Protein AF-A0A453LPE2-F1 (afdb_monomer_lite)

Radius of gyration: 72.24 Å; chains: 1; bounding box: 164×39×196 Å

pLDDT: mean 83.19, std 16.49, range [34.28, 98.38]

Structure (mmCIF, N/CA/C/O backbone):
data_AF-A0A453LPE2-F1
#
_entry.id   AF-A0A453LPE2-F1
#
loop_
_atom_site.group_PDB
_atom_site.id
_atom_site.type_symbol
_atom_site.label_atom_id
_atom_site.label_alt_id
_atom_site.label_comp_id
_atom_site.label_asym_id
_atom_site.label_entity_id
_atom_site.label_seq_id
_atom_site.pdbx_PDB_ins_code
_atom_site.Cartn_x
_atom_site.Cartn_y
_atom_site.Cartn_z
_atom_site.occupancy
_atom_site.B_iso_or_equiv
_atom_site.auth_seq_id
_atom_site.auth_comp_id
_atom_site.auth_asym_id
_atom_site.auth_atom_id
_atom_site.pdbx_PDB_model_num
ATOM 1 N N . ALA A 1 1 ? -5.039 11.164 23.775 1.00 66.31 1 ALA A N 1
ATOM 2 C CA . ALA A 1 1 ? -5.563 10.034 22.974 1.00 66.31 1 ALA A CA 1
ATOM 3 C C . ALA A 1 1 ? -6.151 10.499 21.640 1.00 66.31 1 ALA A C 1
ATOM 5 O O . ALA A 1 1 ? -5.537 10.221 20.626 1.00 66.31 1 ALA A O 1
ATOM 6 N N . GLN A 1 2 ? -7.260 11.255 21.602 1.00 72.19 2 GLN A N 1
ATOM 7 C CA . GLN A 1 2 ? -7.805 11.781 20.331 1.00 72.19 2 GLN A CA 1
ATOM 8 C C . GLN A 1 2 ? -6.853 12.754 19.620 1.00 72.19 2 GLN A C 1
ATOM 10 O O . GLN A 1 2 ? -6.676 12.660 18.415 1.00 72.19 2 GLN A O 1
ATOM 15 N N . GLN A 1 3 ? -6.175 13.631 20.367 1.00 81.25 3 GLN A N 1
ATOM 16 C CA . GLN A 1 3 ? -5.134 14.498 19.800 1.00 81.25 3 GLN A CA 1
ATOM 17 C C . GLN A 1 3 ? -3.944 13.724 19.225 1.00 81.25 3 GLN A C 1
ATOM 19 O O . GLN A 1 3 ? -3.389 14.164 18.234 1.00 81.25 3 GLN A O 1
ATOM 24 N N . GLN A 1 4 ? -3.578 12.578 19.806 1.00 84.12 4 GLN A N 1
ATOM 25 C CA . GLN A 1 4 ? -2.490 11.746 19.281 1.00 84.12 4 GLN A CA 1
ATOM 26 C C . GLN A 1 4 ? -2.891 11.139 17.934 1.00 84.12 4 GLN A C 1
ATOM 28 O O . GLN A 1 4 ? -2.202 11.343 16.952 1.00 84.12 4 GLN A O 1
ATOM 33 N N . ARG A 1 5 ? -4.084 10.537 17.855 1.00 84.06 5 ARG A N 1
ATOM 34 C CA . ARG A 1 5 ? -4.605 9.962 16.607 1.00 84.06 5 ARG A CA 1
ATOM 35 C C . ARG A 1 5 ? -4.795 10.985 15.503 1.00 84.06 5 ARG A C 1
ATOM 37 O O . ARG A 1 5 ? -4.530 10.688 14.352 1.00 84.06 5 ARG A O 1
ATOM 44 N N . LEU A 1 6 ? -5.234 12.197 15.841 1.00 88.31 6 LEU A N 1
ATOM 45 C CA . LEU A 1 6 ? -5.318 13.281 14.862 1.00 88.31 6 LEU A CA 1
ATOM 46 C C . LEU A 1 6 ? -3.938 13.695 14.340 1.00 88.31 6 LEU A C 1
ATOM 48 O O . LEU A 1 6 ? -3.839 14.085 13.182 1.00 88.31 6 LEU A O 1
ATOM 52 N N . LEU A 1 7 ? -2.894 13.610 15.168 1.00 92.31 7 LEU A N 1
ATOM 53 C CA . LEU A 1 7 ? -1.517 13.851 14.735 1.00 92.31 7 LEU A CA 1
ATOM 54 C C . LEU A 1 7 ? -0.990 12.693 13.878 1.00 92.31 7 LEU A C 1
ATOM 56 O O . LEU A 1 7 ? -0.350 12.954 12.866 1.00 92.31 7 LEU A O 1
ATOM 60 N N . ASP A 1 8 ? -1.314 11.450 14.227 1.00 89.38 8 ASP A N 1
ATOM 61 C CA . ASP A 1 8 ? -0.886 10.260 13.484 1.00 89.38 8 ASP A CA 1
ATOM 62 C C . ASP A 1 8 ? -1.579 10.177 12.109 1.00 89.38 8 ASP A C 1
ATOM 64 O O . ASP A 1 8 ? -0.910 10.050 11.088 1.00 89.38 8 ASP A O 1
ATOM 68 N N . LEU A 1 9 ? -2.898 10.404 12.040 1.00 90.88 9 LEU A N 1
ATOM 69 C CA . LEU A 1 9 ? -3.644 10.533 10.778 1.00 90.88 9 LEU A CA 1
ATOM 70 C C . LEU A 1 9 ? -3.173 11.726 9.937 1.00 90.88 9 LEU A C 1
ATOM 72 O O . LEU A 1 9 ? -3.163 11.652 8.708 1.00 90.88 9 LEU A O 1
ATOM 76 N N . ALA A 1 10 ? -2.792 12.838 10.574 1.00 91.06 10 ALA A N 1
ATOM 77 C CA . ALA A 1 10 ? -2.199 13.961 9.855 1.00 91.06 10 ALA A CA 1
ATOM 78 C C . ALA A 1 10 ? -0.836 13.578 9.260 1.00 91.06 10 ALA A C 1
ATOM 80 O O . ALA A 1 10 ? -0.570 13.933 8.113 1.00 91.06 10 ALA A O 1
ATOM 81 N N . ALA A 1 11 ? -0.018 12.811 9.986 1.00 93.31 11 ALA A N 1
ATOM 82 C CA . ALA A 1 11 ? 1.265 12.314 9.501 1.00 93.31 11 ALA A CA 1
ATOM 83 C C . ALA A 1 11 ? 1.100 11.302 8.352 1.00 93.31 11 ALA A C 1
ATOM 85 O O . ALA A 1 11 ? 1.802 11.403 7.348 1.00 93.31 11 ALA A O 1
ATOM 86 N N . GLU A 1 12 ? 0.139 10.380 8.439 1.00 92.94 12 GLU A N 1
ATOM 87 C CA . GLU A 1 12 ? -0.175 9.434 7.357 1.00 92.94 12 GLU A CA 1
ATOM 88 C C . GLU A 1 12 ? -0.700 10.141 6.105 1.00 92.94 12 GLU A C 1
ATOM 90 O O . GLU A 1 12 ? -0.283 9.829 4.991 1.00 92.94 12 GLU A O 1
ATOM 95 N N . LEU A 1 13 ? -1.573 11.139 6.270 1.00 92.06 13 LEU A N 1
ATOM 96 C CA . LEU A 1 13 ? -2.069 11.956 5.164 1.00 92.06 13 LEU A CA 1
ATOM 97 C C . LEU A 1 13 ? -0.945 12.784 4.527 1.00 92.06 13 LEU A C 1
ATOM 99 O O . LEU A 1 13 ? -0.920 12.976 3.311 1.00 92.06 13 LEU A O 1
ATOM 103 N N . GLU A 1 14 ? -0.021 13.309 5.330 1.00 94.31 14 GLU A N 1
ATOM 104 C CA . GLU A 1 14 ? 1.159 14.008 4.824 1.00 94.31 14 GLU A CA 1
ATOM 105 C C . GLU A 1 14 ? 2.085 13.068 4.049 1.00 94.31 14 GLU A C 1
ATOM 107 O O . GLU A 1 14 ? 2.572 13.457 2.982 1.00 94.31 14 GLU A O 1
ATOM 112 N N . GLU A 1 15 ? 2.265 11.834 4.522 1.00 93.25 15 GLU A N 1
ATOM 113 C CA . GLU A 1 15 ? 3.077 10.821 3.852 1.00 93.25 15 GLU A CA 1
ATOM 114 C C . GLU A 1 15 ? 2.413 10.315 2.563 1.00 93.25 15 GLU A C 1
ATOM 116 O O . GLU A 1 15 ? 3.076 10.253 1.528 1.00 93.25 15 GLU A O 1
ATOM 121 N N . GLU A 1 16 ? 1.097 10.077 2.548 1.00 92.81 16 GLU A N 1
ATOM 122 C CA . GLU A 1 16 ? 0.342 9.763 1.324 1.00 92.81 16 GLU A CA 1
ATOM 123 C C . GLU A 1 16 ? 0.464 10.898 0.305 1.00 92.81 16 GLU A C 1
ATOM 125 O O . GLU A 1 16 ? 0.833 10.665 -0.847 1.00 92.81 16 GLU A O 1
ATOM 130 N N . ARG A 1 17 ? 0.287 12.154 0.736 1.00 94.31 17 ARG A N 1
ATOM 131 C CA . ARG A 1 17 ? 0.474 13.326 -0.132 1.00 94.31 17 ARG A CA 1
ATOM 132 C C . ARG A 1 17 ? 1.910 13.462 -0.621 1.00 94.31 17 ARG A C 1
ATOM 134 O O . ARG A 1 17 ? 2.139 14.032 -1.690 1.00 94.31 17 ARG A O 1
ATOM 141 N N . ARG A 1 18 ? 2.899 13.022 0.158 1.00 95.25 18 ARG A N 1
ATOM 142 C CA . ARG A 1 18 ? 4.313 13.027 -0.239 1.00 95.25 18 ARG A CA 1
ATOM 143 C C . ARG A 1 18 ? 4.576 11.954 -1.294 1.00 95.25 18 ARG A C 1
ATOM 145 O O . ARG A 1 18 ? 5.194 12.255 -2.313 1.00 95.25 18 ARG A O 1
ATOM 152 N N . LEU A 1 19 ? 4.061 10.744 -1.090 1.00 93.50 19 LEU A N 1
ATOM 153 C CA . LEU A 1 19 ? 4.158 9.634 -2.038 1.00 93.50 19 LEU A CA 1
ATOM 154 C C . LEU A 1 19 ? 3.422 9.941 -3.343 1.00 93.50 19 LEU A C 1
ATOM 156 O O . LEU A 1 19 ? 3.963 9.705 -4.422 1.00 93.50 19 LEU A O 1
ATOM 160 N N . ARG A 1 20 ? 2.236 10.547 -3.261 1.00 93.44 20 ARG A N 1
ATOM 161 C CA . ARG A 1 20 ? 1.462 10.984 -4.423 1.00 93.44 20 ARG A CA 1
ATOM 162 C C . ARG A 1 20 ? 2.206 12.038 -5.237 1.00 93.44 20 ARG A C 1
ATOM 164 O O . ARG A 1 20 ? 2.325 11.883 -6.448 1.00 93.44 20 ARG A O 1
ATOM 171 N N . ARG A 1 21 ? 2.787 13.049 -4.580 1.00 95.12 21 ARG A N 1
ATOM 172 C CA . ARG A 1 21 ? 3.644 14.044 -5.249 1.00 95.12 21 ARG A CA 1
ATOM 173 C C . ARG A 1 21 ? 4.859 13.396 -5.913 1.00 95.12 21 ARG A C 1
ATOM 175 O O . ARG A 1 21 ? 5.138 13.692 -7.066 1.00 95.12 21 ARG A O 1
ATOM 182 N N . ALA A 1 22 ? 5.527 12.457 -5.241 1.00 94.12 22 ALA A N 1
ATOM 183 C CA . ALA A 1 22 ? 6.655 11.729 -5.825 1.00 94.12 22 ALA A CA 1
ATOM 184 C C . ALA A 1 22 ? 6.245 10.878 -7.048 1.00 94.12 22 ALA A C 1
ATOM 186 O O . ALA A 1 22 ? 6.988 10.795 -8.029 1.00 94.12 22 ALA A O 1
ATOM 187 N N . ALA A 1 23 ? 5.056 10.268 -7.023 1.00 92.19 23 ALA A N 1
ATOM 188 C CA . ALA A 1 23 ? 4.509 9.525 -8.155 1.00 92.19 23 ALA A CA 1
ATOM 189 C C . ALA A 1 23 ? 4.148 10.449 -9.332 1.00 92.19 23 ALA A C 1
ATOM 191 O O . ALA A 1 23 ? 4.480 10.136 -10.475 1.00 92.19 23 ALA A O 1
ATOM 192 N N . GLU A 1 24 ? 3.532 11.602 -9.060 1.00 95.00 24 GLU A N 1
ATOM 193 C CA . GLU A 1 24 ? 3.209 12.627 -10.063 1.00 95.00 24 GLU A CA 1
ATOM 194 C C . GLU A 1 24 ? 4.482 13.223 -10.692 1.00 95.00 24 GLU A C 1
ATOM 196 O O . GLU A 1 24 ? 4.564 13.363 -11.913 1.00 95.00 24 GLU A O 1
ATOM 201 N N . GLU A 1 25 ? 5.523 13.484 -9.897 1.00 95.50 25 GLU A N 1
ATOM 202 C CA . GLU A 1 25 ? 6.836 13.927 -10.384 1.00 95.50 25 GLU A CA 1
ATOM 203 C C . GLU A 1 25 ? 7.522 12.861 -11.255 1.00 95.50 25 GLU A C 1
ATOM 205 O O . GLU A 1 25 ? 8.092 13.174 -12.306 1.00 95.50 25 GLU A O 1
ATOM 210 N N . SER A 1 26 ? 7.441 11.586 -10.858 1.00 92.88 26 SER A N 1
ATOM 211 C CA . SER A 1 26 ? 7.960 10.463 -11.648 1.00 92.88 26 SER A CA 1
ATOM 212 C C . SER A 1 26 ? 7.220 10.319 -12.982 1.00 92.88 26 SER A C 1
ATOM 214 O O . SER A 1 26 ? 7.853 10.153 -14.032 1.00 92.88 26 SER A O 1
ATOM 216 N N . LEU A 1 27 ? 5.890 10.469 -12.972 1.00 95.56 27 LEU A N 1
ATOM 217 C CA . LEU A 1 27 ? 5.062 10.462 -14.177 1.00 95.56 27 LEU A CA 1
ATOM 218 C C . LEU A 1 27 ? 5.432 11.623 -15.109 1.00 95.56 27 LEU A C 1
ATOM 220 O O . LEU A 1 27 ? 5.734 11.383 -16.277 1.00 95.56 27 LEU A O 1
ATOM 224 N N . ALA A 1 28 ? 5.521 12.851 -14.592 1.00 95.50 28 ALA A N 1
ATOM 225 C CA . ALA A 1 28 ? 5.910 14.029 -15.371 1.00 95.50 28 ALA A CA 1
ATOM 226 C C . ALA A 1 28 ? 7.323 13.888 -15.976 1.00 95.50 28 ALA A C 1
ATOM 228 O O . ALA A 1 28 ? 7.574 14.250 -17.134 1.00 95.50 28 ALA A O 1
ATOM 229 N N . SER A 1 29 ? 8.259 13.303 -15.222 1.00 94.56 29 SER A N 1
ATOM 230 C CA . SER A 1 29 ? 9.610 12.983 -15.700 1.00 94.56 29 SER A CA 1
ATOM 231 C C . SER A 1 29 ? 9.585 11.949 -16.831 1.00 94.56 29 SER A C 1
ATOM 233 O O . SER A 1 29 ? 10.278 12.116 -17.844 1.00 94.56 29 SER A O 1
ATOM 235 N N . SER A 1 30 ? 8.758 10.908 -16.702 1.00 91.50 30 SER A N 1
ATOM 236 C CA . SER A 1 30 ? 8.560 9.881 -17.730 1.00 91.50 30 SER A CA 1
ATOM 237 C C . SER A 1 30 ? 7.938 10.459 -19.004 1.00 91.50 30 SER A C 1
ATOM 239 O O . SER A 1 30 ? 8.478 10.260 -20.095 1.00 91.50 30 SER A O 1
ATOM 241 N N . GLU A 1 31 ? 6.884 11.267 -18.887 1.00 96.25 31 GLU A N 1
ATOM 242 C CA . GLU A 1 31 ? 6.247 11.952 -20.018 1.00 96.25 31 GLU A CA 1
ATOM 243 C C . GLU A 1 31 ? 7.231 12.866 -20.756 1.00 96.25 31 GLU A C 1
ATOM 245 O O . GLU A 1 31 ? 7.301 12.853 -21.988 1.00 96.25 31 GLU A O 1
ATOM 250 N N . THR A 1 32 ? 8.082 13.582 -20.017 1.00 96.31 32 THR A N 1
ATOM 251 C CA . THR A 1 32 ? 9.139 14.423 -20.596 1.00 96.31 32 THR A CA 1
ATOM 252 C C . THR A 1 32 ? 10.190 13.592 -21.344 1.00 96.31 32 THR A C 1
ATOM 254 O O . THR A 1 32 ? 10.678 13.990 -22.408 1.00 96.31 32 THR A O 1
ATOM 257 N N . ARG A 1 33 ? 10.571 12.416 -20.824 1.00 95.38 33 ARG A N 1
ATOM 258 C CA . ARG A 1 33 ? 11.467 11.478 -21.532 1.00 95.38 33 ARG A CA 1
ATOM 259 C C . ARG A 1 33 ? 10.806 10.928 -22.795 1.00 95.38 33 ARG A C 1
ATOM 261 O O . ARG A 1 33 ? 11.458 10.877 -23.835 1.00 95.38 33 ARG A O 1
ATOM 268 N N . LEU A 1 34 ? 9.520 10.593 -22.734 1.00 96.19 34 LEU A N 1
ATOM 269 C CA . LEU A 1 34 ? 8.752 10.082 -23.869 1.00 96.19 34 LEU A CA 1
ATOM 270 C C . LEU A 1 34 ? 8.596 11.152 -24.962 1.00 96.19 34 LEU A C 1
ATOM 272 O O . LEU A 1 34 ? 8.775 10.855 -26.143 1.00 96.19 34 LEU A O 1
ATOM 276 N N . GLY A 1 35 ? 8.361 12.410 -24.582 1.00 97.00 35 GLY A N 1
ATOM 277 C CA . GLY A 1 35 ? 8.362 13.554 -25.497 1.00 97.00 35 GLY A CA 1
ATOM 278 C C . GLY A 1 35 ? 9.696 13.718 -26.229 1.00 97.00 35 GLY A C 1
ATOM 279 O O . GLY A 1 35 ? 9.720 13.831 -27.455 1.00 97.00 35 GLY A O 1
ATOM 280 N N . ARG A 1 36 ? 10.820 13.635 -25.502 1.00 96.56 36 ARG A N 1
ATOM 281 C CA . ARG A 1 36 ? 12.167 13.676 -26.101 1.00 96.56 36 ARG A CA 1
ATOM 282 C C . ARG A 1 36 ? 12.429 12.498 -27.038 1.00 96.56 36 ARG A C 1
ATOM 284 O O . ARG A 1 36 ? 12.971 12.702 -28.120 1.00 96.56 36 ARG A O 1
ATOM 291 N N . LEU A 1 37 ? 12.008 11.290 -26.664 1.00 95.81 37 LEU A N 1
ATOM 292 C CA . LEU A 1 37 ? 12.152 10.105 -27.510 1.00 95.81 37 LEU A CA 1
ATOM 293 C C . LEU A 1 37 ? 11.329 10.223 -28.799 1.00 95.81 37 LEU A C 1
ATOM 295 O O . LEU A 1 37 ? 11.822 9.883 -29.871 1.00 95.81 37 LEU A O 1
ATOM 299 N N . LYS A 1 38 ? 10.100 10.748 -28.718 1.00 96.62 38 LYS A N 1
ATOM 300 C CA . LYS A 1 38 ? 9.262 11.017 -29.896 1.00 96.62 38 LYS A CA 1
ATOM 301 C C . LYS A 1 38 ? 9.913 12.030 -30.835 1.00 96.62 38 LYS A C 1
ATOM 303 O O . LYS A 1 38 ? 9.953 11.781 -32.036 1.00 96.62 38 LYS A O 1
ATOM 308 N N . ALA A 1 39 ? 10.445 13.131 -30.301 1.00 96.44 39 ALA A N 1
ATOM 309 C CA . ALA A 1 39 ? 11.155 14.129 -31.101 1.00 96.44 39 ALA A CA 1
ATOM 310 C C . ALA A 1 39 ? 12.396 13.524 -31.777 1.00 96.44 39 ALA A C 1
ATOM 312 O O . ALA A 1 39 ? 12.571 13.653 -32.986 1.00 96.44 39 ALA A O 1
ATOM 313 N N . PHE A 1 40 ? 13.195 12.762 -31.025 1.00 96.06 40 PHE A N 1
ATOM 314 C CA . PHE A 1 40 ? 14.356 12.057 -31.563 1.00 96.06 40 PHE A CA 1
ATOM 315 C C . PHE A 1 40 ? 13.979 11.063 -32.673 1.00 96.06 40 PHE A C 1
ATOM 317 O O . PHE A 1 40 ? 14.625 11.029 -33.718 1.00 96.06 40 PHE A O 1
ATOM 324 N N . ALA A 1 41 ? 12.912 10.281 -32.483 1.00 93.88 41 ALA A N 1
ATOM 325 C CA . ALA A 1 41 ? 12.426 9.342 -33.491 1.00 93.88 41 ALA A CA 1
ATOM 326 C C . ALA A 1 41 ? 11.957 10.059 -34.769 1.00 93.88 41 ALA A C 1
ATOM 328 O O . ALA A 1 41 ? 12.245 9.597 -35.872 1.00 93.88 41 ALA A O 1
ATOM 329 N N . GLN A 1 42 ? 11.278 11.203 -34.639 1.00 96.19 42 GLN A N 1
ATOM 330 C CA . GLN A 1 42 ? 10.875 12.022 -35.786 1.00 96.19 42 GLN A CA 1
ATOM 331 C C . GLN A 1 42 ? 12.083 12.584 -36.543 1.00 96.19 42 GLN A C 1
ATOM 333 O O . GLN A 1 42 ? 12.108 12.527 -37.772 1.00 96.19 42 GLN A O 1
ATOM 338 N N . ASP A 1 43 ? 13.104 13.065 -35.839 1.00 95.94 43 ASP A N 1
ATOM 339 C CA . ASP A 1 43 ? 14.322 13.574 -36.474 1.00 95.94 43 ASP A CA 1
ATOM 340 C C . ASP A 1 43 ? 15.142 12.462 -37.140 1.00 95.94 43 ASP A C 1
ATOM 342 O O . ASP A 1 43 ? 15.690 12.663 -38.224 1.00 95.94 43 ASP A O 1
ATOM 346 N N . ALA A 1 44 ? 15.185 11.264 -36.551 1.00 93.19 44 ALA A N 1
ATOM 347 C CA . ALA A 1 44 ? 15.804 10.096 -37.175 1.00 93.19 44 ALA A CA 1
ATOM 348 C C . ALA A 1 44 ? 15.078 9.684 -38.469 1.00 93.19 44 ALA A C 1
ATOM 350 O O . ALA A 1 44 ? 15.728 9.365 -39.467 1.00 93.19 44 ALA A O 1
ATOM 351 N N . LEU A 1 45 ? 13.740 9.734 -38.479 1.00 93.69 45 LEU A N 1
ATOM 352 C CA . LEU A 1 45 ? 12.941 9.467 -39.677 1.00 93.69 45 LEU A CA 1
ATOM 353 C C . LEU A 1 45 ? 13.183 10.514 -40.770 1.00 93.69 45 LEU A C 1
ATOM 355 O O . LEU A 1 45 ? 13.398 10.129 -41.917 1.00 93.69 45 LEU A O 1
ATOM 359 N N . ARG A 1 46 ? 13.233 11.806 -40.420 1.00 95.69 46 ARG A N 1
ATOM 360 C CA . ARG A 1 46 ? 13.564 12.881 -41.372 1.00 95.69 46 ARG A CA 1
ATOM 361 C C . ARG A 1 46 ? 14.938 12.672 -42.002 1.00 95.69 46 ARG A C 1
ATOM 363 O O . ARG A 1 46 ? 15.035 12.607 -43.220 1.00 95.69 46 ARG A O 1
ATOM 370 N N . LYS A 1 47 ? 15.972 12.440 -41.185 1.00 95.62 47 LYS A N 1
ATOM 371 C CA . LYS A 1 47 ? 17.334 12.169 -41.680 1.00 95.62 47 LYS A CA 1
ATOM 372 C C . LYS A 1 47 ? 17.388 10.959 -42.610 1.00 95.62 47 LYS A C 1
ATOM 374 O O . LYS A 1 47 ? 18.098 10.983 -43.610 1.00 95.62 47 LYS A O 1
ATOM 379 N N . ARG A 1 48 ? 16.646 9.891 -42.299 1.00 95.06 48 ARG A N 1
ATOM 380 C CA . ARG A 1 48 ? 16.543 8.715 -43.175 1.00 95.06 48 ARG A CA 1
ATOM 381 C C . ARG A 1 48 ? 15.926 9.082 -44.524 1.00 95.06 48 ARG A C 1
ATOM 383 O O . ARG A 1 48 ? 16.400 8.607 -45.553 1.00 95.06 48 ARG A O 1
ATOM 390 N N . ASP A 1 49 ? 14.864 9.877 -44.517 1.00 95.38 49 ASP A N 1
ATOM 391 C CA . ASP A 1 49 ? 14.163 10.269 -45.737 1.00 95.38 49 ASP A CA 1
ATOM 392 C C . ASP A 1 49 ? 15.028 11.211 -46.599 1.00 95.38 49 ASP A C 1
ATOM 394 O O . ASP A 1 49 ? 15.095 11.016 -47.815 1.00 95.38 49 ASP A O 1
ATOM 398 N N . ASP A 1 50 ? 15.789 12.116 -45.975 1.00 94.50 50 ASP A N 1
ATOM 399 C CA . ASP A 1 50 ? 16.776 12.977 -46.642 1.00 94.50 50 ASP A CA 1
ATOM 400 C C . ASP A 1 50 ? 17.899 12.151 -47.292 1.00 94.50 50 ASP A C 1
ATOM 402 O O . ASP A 1 50 ? 18.146 12.270 -48.493 1.00 94.50 50 ASP A O 1
ATOM 406 N N . LEU A 1 51 ? 18.511 11.219 -46.547 1.00 93.00 51 LEU A N 1
ATOM 407 C CA . LEU A 1 51 ? 19.539 10.311 -47.079 1.00 93.00 51 LEU A CA 1
ATOM 408 C C . LEU A 1 51 ? 19.011 9.461 -48.241 1.00 93.00 51 LEU A C 1
ATOM 410 O O . LEU A 1 51 ? 19.720 9.187 -49.212 1.00 93.00 51 LEU A O 1
ATOM 414 N N . LYS A 1 52 ? 17.746 9.037 -48.167 1.00 93.00 52 LYS A N 1
ATOM 415 C CA . LYS A 1 52 ? 17.101 8.281 -49.243 1.00 93.00 52 LYS A CA 1
ATOM 416 C C . LYS A 1 52 ? 16.901 9.145 -50.491 1.00 93.00 52 LYS A C 1
ATOM 418 O O . LYS A 1 52 ? 17.089 8.648 -51.604 1.00 93.00 52 LYS A O 1
ATOM 423 N N . ALA A 1 53 ? 16.554 10.421 -50.327 1.00 94.31 53 ALA A N 1
ATOM 424 C CA . ALA A 1 53 ? 16.445 11.370 -51.430 1.00 94.31 53 ALA A CA 1
ATOM 425 C C . ALA A 1 53 ? 17.815 11.664 -52.070 1.00 94.31 53 ALA A C 1
ATOM 427 O O . ALA A 1 53 ? 17.931 11.620 -53.298 1.00 94.31 53 ALA A O 1
ATOM 428 N N . GLU A 1 54 ? 18.859 11.873 -51.265 1.00 94.31 54 GLU A N 1
ATOM 429 C CA . GLU A 1 54 ? 20.239 12.073 -51.733 1.00 94.31 54 GLU A CA 1
ATOM 430 C C . GLU A 1 54 ? 20.786 10.849 -52.477 1.00 94.31 54 GLU A C 1
ATOM 432 O O . GLU A 1 54 ? 21.404 10.981 -53.537 1.00 94.31 54 GLU A O 1
ATOM 437 N N . SER A 1 55 ? 20.509 9.642 -51.974 1.00 91.06 55 SER A N 1
ATOM 438 C CA . SER A 1 55 ? 20.868 8.386 -52.641 1.00 91.06 55 SER A CA 1
ATOM 439 C C . SER A 1 55 ? 20.179 8.253 -54.002 1.00 91.06 55 SER A C 1
ATOM 441 O O . SER A 1 55 ? 20.826 7.932 -55.002 1.00 91.06 55 SER A O 1
ATOM 443 N N . ALA A 1 56 ? 18.883 8.574 -54.081 1.00 93.75 56 ALA A N 1
ATOM 444 C CA . ALA A 1 56 ? 18.148 8.568 -55.343 1.00 93.75 56 ALA A CA 1
ATOM 445 C C . ALA A 1 56 ? 18.688 9.617 -56.334 1.00 93.75 56 ALA A C 1
ATOM 447 O O . ALA A 1 56 ? 18.795 9.336 -57.528 1.00 93.75 56 ALA A O 1
ATOM 448 N N . ALA A 1 57 ? 19.059 10.809 -55.858 1.00 92.75 57 ALA A N 1
ATOM 449 C CA . ALA A 1 57 ? 19.680 11.843 -56.685 1.00 92.75 57 ALA A CA 1
ATOM 450 C C . ALA A 1 57 ? 21.061 11.405 -57.202 1.00 92.75 57 ALA A C 1
ATOM 452 O O . ALA A 1 57 ? 21.332 11.519 -58.398 1.00 92.75 57 ALA A O 1
ATOM 453 N N . SER A 1 58 ? 21.889 10.819 -56.334 1.00 91.56 58 SER A N 1
ATOM 454 C CA . SER A 1 58 ? 23.209 10.284 -56.690 1.00 91.56 58 SER A CA 1
ATOM 455 C C . SER A 1 58 ? 23.110 9.146 -57.706 1.00 91.56 58 SER A C 1
ATOM 457 O O . SER A 1 58 ? 23.882 9.097 -58.659 1.00 91.56 58 SER A O 1
ATOM 459 N N . SER A 1 59 ? 22.116 8.264 -57.563 1.00 92.56 59 SER A N 1
ATOM 460 C CA . SER A 1 59 ? 21.853 7.192 -58.527 1.00 92.56 59 SER A CA 1
ATOM 461 C C . SER A 1 59 ? 21.489 7.738 -59.913 1.00 92.56 59 SER A C 1
ATOM 463 O O . SER A 1 59 ? 22.017 7.258 -60.916 1.00 92.56 59 SER A O 1
ATOM 465 N N . ARG A 1 60 ? 20.658 8.788 -59.987 1.00 93.31 60 ARG A N 1
ATOM 466 C CA . ARG A 1 60 ? 20.337 9.456 -61.262 1.00 93.31 60 ARG A CA 1
ATOM 467 C C . ARG A 1 60 ? 21.559 10.134 -61.882 1.00 93.31 60 ARG A C 1
ATOM 469 O O . ARG A 1 60 ? 21.757 10.024 -63.088 1.00 93.31 60 ARG A O 1
ATOM 476 N N . ALA A 1 61 ? 22.389 10.796 -61.074 1.00 92.19 61 ALA A N 1
ATOM 477 C CA . ALA A 1 61 ? 23.628 11.411 -61.547 1.00 92.19 61 ALA A CA 1
ATOM 478 C C . ALA A 1 61 ? 24.610 10.363 -62.100 1.00 92.19 61 ALA A C 1
ATOM 480 O O . ALA A 1 61 ? 25.191 10.563 -63.165 1.00 92.19 61 ALA A O 1
ATOM 481 N N . LEU A 1 62 ? 24.736 9.210 -61.431 1.00 92.44 62 LEU A N 1
ATOM 482 C CA . LEU A 1 62 ? 25.545 8.089 -61.912 1.00 92.44 62 LEU A CA 1
ATOM 483 C C . LEU A 1 62 ? 25.035 7.561 -63.261 1.00 92.44 62 LEU A C 1
ATOM 485 O O . LEU A 1 62 ? 25.833 7.339 -64.168 1.00 92.44 62 LEU A O 1
ATOM 489 N N . GLN A 1 63 ? 23.718 7.393 -63.417 1.00 90.88 63 GLN A N 1
ATOM 490 C CA . GLN A 1 63 ? 23.121 6.954 -64.684 1.00 90.88 63 GLN A CA 1
ATOM 491 C C . GLN A 1 63 ? 23.380 7.952 -65.821 1.00 90.88 63 GLN A C 1
ATOM 493 O O . GLN A 1 63 ? 23.689 7.535 -66.937 1.00 90.88 63 GLN A O 1
ATOM 498 N N . ALA A 1 64 ? 23.311 9.257 -65.543 1.00 89.25 64 ALA A N 1
ATOM 499 C CA . ALA A 1 64 ? 23.634 10.294 -66.521 1.00 89.25 64 ALA A CA 1
ATOM 500 C C . ALA A 1 64 ? 25.113 10.234 -66.948 1.00 89.25 64 ALA A C 1
ATOM 502 O O . ALA A 1 64 ? 25.400 10.183 -68.142 1.00 89.25 64 ALA A O 1
ATOM 503 N N . LEU A 1 65 ? 26.042 10.130 -65.990 1.00 86.56 65 LEU A N 1
ATOM 504 C CA . LEU A 1 65 ? 27.474 9.989 -66.280 1.00 86.56 65 LEU A CA 1
ATOM 505 C C . LEU A 1 65 ? 27.790 8.705 -67.062 1.00 86.56 65 LEU A C 1
ATOM 507 O O . LEU A 1 65 ? 28.622 8.721 -67.965 1.00 86.56 65 LEU A O 1
ATOM 511 N N . GLN A 1 66 ? 27.117 7.592 -66.757 1.00 86.88 66 GLN A N 1
ATOM 512 C CA . GLN A 1 66 ? 27.262 6.348 -67.519 1.00 86.88 66 GLN A CA 1
ATOM 513 C C . GLN A 1 66 ? 26.774 6.503 -68.965 1.00 86.88 66 GLN A C 1
ATOM 515 O O . GLN A 1 66 ? 27.425 6.000 -69.881 1.00 86.88 66 GLN A O 1
ATOM 520 N N . ALA A 1 67 ? 25.668 7.220 -69.188 1.00 84.19 67 ALA A N 1
ATOM 521 C CA . ALA A 1 67 ? 25.167 7.511 -70.529 1.00 84.19 67 ALA A CA 1
ATOM 522 C C . ALA A 1 67 ? 26.130 8.419 -71.319 1.00 84.19 67 ALA A C 1
ATOM 524 O O . ALA A 1 67 ? 26.409 8.152 -72.492 1.00 84.19 67 ALA A O 1
ATOM 525 N N . GLU A 1 68 ? 26.698 9.444 -70.678 1.00 85.75 68 GLU A N 1
ATOM 526 C CA . GLU A 1 68 ? 27.727 10.303 -71.278 1.00 85.75 68 GLU A CA 1
ATOM 527 C C . GLU A 1 68 ? 28.997 9.512 -71.619 1.00 85.75 68 GLU A C 1
ATOM 529 O O . GLU A 1 68 ? 29.506 9.615 -72.736 1.00 85.75 68 GLU A O 1
ATOM 534 N N . ALA A 1 69 ? 29.469 8.656 -70.708 1.00 81.12 69 ALA A N 1
ATOM 535 C CA . ALA A 1 69 ? 30.637 7.806 -70.928 1.00 81.12 69 ALA A CA 1
ATOM 536 C C . ALA A 1 69 ? 30.423 6.800 -72.072 1.00 81.12 69 ALA A C 1
ATOM 538 O O . ALA A 1 69 ? 31.309 6.621 -72.910 1.00 81.12 69 ALA A O 1
ATOM 539 N N . ALA A 1 70 ? 29.242 6.178 -72.156 1.00 78.62 70 ALA A N 1
ATOM 540 C CA . ALA A 1 70 ? 28.885 5.287 -73.260 1.00 78.62 70 ALA A CA 1
ATOM 541 C C . ALA A 1 70 ? 28.853 6.035 -74.604 1.00 78.62 70 ALA A C 1
ATOM 543 O O . ALA A 1 70 ? 29.360 5.537 -75.612 1.00 78.62 70 ALA A O 1
ATOM 544 N N . THR A 1 71 ? 28.323 7.260 -74.607 1.00 77.25 71 THR A N 1
ATOM 545 C CA . THR A 1 71 ? 28.291 8.124 -75.795 1.00 77.25 71 THR A CA 1
ATOM 546 C C . THR A 1 71 ? 29.706 8.510 -76.233 1.00 77.25 71 THR A C 1
ATOM 548 O O . THR A 1 71 ? 30.056 8.345 -77.402 1.00 77.25 71 THR A O 1
ATOM 551 N N . ALA A 1 72 ? 30.558 8.943 -75.299 1.00 76.94 72 ALA A N 1
ATOM 552 C CA . ALA A 1 72 ? 31.956 9.271 -75.569 1.00 76.94 72 ALA A CA 1
ATOM 553 C C . ALA A 1 72 ? 32.743 8.057 -76.087 1.00 76.94 72 ALA A C 1
ATOM 555 O O . ALA A 1 72 ? 33.489 8.174 -77.058 1.00 76.94 72 ALA A O 1
ATOM 556 N N . SER A 1 73 ? 32.536 6.877 -75.495 1.00 73.50 73 SER A N 1
ATOM 557 C CA . SER A 1 73 ? 33.148 5.626 -75.951 1.00 73.50 73 SER A CA 1
ATOM 558 C C . SER A 1 73 ? 32.726 5.277 -77.382 1.00 73.50 73 SER A C 1
ATOM 560 O O . SER A 1 73 ? 33.582 4.973 -78.210 1.00 73.50 73 SER A O 1
ATOM 562 N N . SER A 1 74 ? 31.439 5.414 -77.718 1.00 73.38 74 SER A N 1
ATOM 563 C CA . SER A 1 74 ? 30.937 5.211 -79.083 1.00 73.38 74 SER A CA 1
ATOM 564 C C . SER A 1 74 ? 31.560 6.193 -80.087 1.00 73.38 74 SER A C 1
ATOM 566 O O . SER A 1 74 ? 32.010 5.782 -81.161 1.00 73.38 74 SER A O 1
ATOM 568 N N . MET A 1 75 ? 31.667 7.477 -79.726 1.00 75.00 75 MET A N 1
ATOM 569 C CA . MET A 1 75 ? 32.315 8.492 -80.564 1.00 75.00 75 MET A CA 1
ATOM 570 C C . MET A 1 75 ? 33.808 8.210 -80.768 1.00 75.00 75 MET A C 1
ATOM 572 O O . MET A 1 75 ? 34.305 8.357 -81.886 1.00 75.00 75 MET A O 1
ATOM 576 N N . LEU A 1 76 ? 34.519 7.783 -79.719 1.00 72.19 76 LEU A N 1
ATOM 577 C CA . LEU A 1 76 ? 35.934 7.414 -79.793 1.00 72.19 76 LEU A CA 1
ATOM 578 C C . LEU A 1 76 ? 36.151 6.177 -80.664 1.00 72.19 76 LEU A C 1
ATOM 580 O O . LEU A 1 76 ? 37.021 6.213 -81.529 1.00 72.19 76 LEU A O 1
ATOM 584 N N . SER A 1 77 ? 35.346 5.126 -80.499 1.00 71.50 77 SER A N 1
ATOM 585 C CA . SER A 1 77 ? 35.411 3.928 -81.344 1.00 71.50 77 SER A CA 1
ATOM 586 C C . SER A 1 77 ? 35.156 4.264 -82.815 1.00 71.50 77 SER A C 1
ATOM 588 O O . SER A 1 77 ? 35.936 3.864 -83.673 1.00 71.50 77 SER A O 1
ATOM 590 N N . SER A 1 78 ? 34.148 5.092 -83.119 1.00 71.56 78 SER A N 1
ATOM 591 C CA . SER A 1 78 ? 33.892 5.551 -84.494 1.00 71.56 78 SER A CA 1
ATOM 592 C C . SER A 1 78 ? 35.024 6.437 -85.041 1.00 71.56 78 SER A C 1
ATOM 594 O O . SER A 1 78 ? 35.409 6.325 -86.207 1.00 71.56 78 SER A O 1
ATOM 596 N N . GLY A 1 79 ? 35.608 7.306 -84.209 1.00 70.81 79 GLY A N 1
ATOM 597 C CA . GLY A 1 79 ? 36.793 8.092 -84.558 1.00 70.81 79 GLY A CA 1
ATOM 598 C C . GLY A 1 79 ? 38.010 7.214 -84.867 1.00 70.81 79 GLY A C 1
ATOM 599 O O . GLY A 1 79 ? 38.682 7.431 -85.876 1.00 70.81 79 GLY A O 1
ATOM 600 N N . LEU A 1 80 ? 38.254 6.193 -84.044 1.00 68.88 80 LEU A N 1
ATOM 601 C CA . LEU A 1 80 ? 39.312 5.198 -84.225 1.00 68.88 80 LEU A CA 1
ATOM 602 C C . LEU A 1 80 ? 39.097 4.366 -85.489 1.00 68.88 80 LEU A C 1
ATOM 604 O O . LEU A 1 80 ? 40.050 4.182 -86.237 1.00 68.88 80 LEU A O 1
ATOM 608 N N . GLU A 1 81 ? 37.872 3.935 -85.790 1.00 67.38 81 GLU A N 1
ATOM 609 C CA . GLU A 1 81 ? 37.549 3.246 -87.046 1.00 67.38 81 GLU A CA 1
ATOM 610 C C . GLU A 1 81 ? 37.807 4.138 -88.268 1.00 67.38 81 GLU A C 1
ATOM 612 O O . GLU A 1 81 ? 38.380 3.683 -89.255 1.00 67.38 81 GLU A O 1
ATOM 617 N N . ARG A 1 82 ? 37.479 5.437 -88.203 1.00 68.75 82 ARG A N 1
ATOM 618 C CA . ARG A 1 82 ? 37.781 6.397 -89.283 1.00 68.75 82 ARG A CA 1
ATOM 619 C C . ARG A 1 82 ? 39.280 6.642 -89.460 1.00 68.75 82 ARG A C 1
ATOM 621 O O . ARG A 1 82 ? 39.737 6.807 -90.591 1.00 68.75 82 ARG A O 1
ATOM 628 N N . ILE A 1 83 ? 40.045 6.690 -88.369 1.00 62.25 83 ILE A N 1
ATOM 629 C CA . ILE A 1 83 ? 41.512 6.799 -88.411 1.00 62.25 83 ILE A CA 1
ATOM 630 C C . ILE A 1 83 ? 42.117 5.496 -88.941 1.00 62.25 83 ILE A C 1
ATOM 632 O O . ILE A 1 83 ? 42.980 5.549 -89.808 1.00 62.25 83 ILE A O 1
ATOM 636 N N . SER A 1 84 ? 41.624 4.341 -88.496 1.00 57.50 84 SER A N 1
ATOM 637 C CA . SER A 1 84 ? 42.033 3.012 -88.962 1.00 57.50 84 SER A CA 1
ATOM 638 C C . SER A 1 84 ? 41.742 2.814 -90.454 1.00 57.50 84 SER A C 1
ATOM 640 O O . SER A 1 84 ? 42.599 2.332 -91.193 1.00 57.50 84 SER A O 1
ATOM 642 N N . ALA A 1 85 ? 40.596 3.299 -90.940 1.00 56.62 85 ALA A N 1
ATOM 643 C CA . ALA A 1 85 ? 40.260 3.309 -92.362 1.00 56.62 85 ALA A CA 1
ATOM 644 C C . ALA A 1 85 ? 41.185 4.228 -93.183 1.00 56.62 85 ALA A C 1
ATOM 646 O O . ALA A 1 85 ? 41.515 3.904 -94.319 1.00 56.62 85 ALA A O 1
ATOM 647 N N . LYS A 1 86 ? 41.655 5.347 -92.610 1.00 55.28 86 LYS A N 1
ATOM 648 C CA . LYS A 1 86 ? 42.676 6.221 -93.226 1.00 55.28 86 LYS A CA 1
ATOM 649 C C . LYS A 1 86 ? 44.106 5.684 -93.097 1.00 55.28 86 LYS A C 1
ATOM 651 O O . LYS A 1 86 ? 44.966 6.079 -93.876 1.00 55.28 86 LYS A O 1
ATOM 656 N N . ALA A 1 87 ? 44.357 4.816 -92.120 1.00 49.81 87 ALA A N 1
ATOM 657 C CA . ALA A 1 87 ? 45.640 4.168 -91.859 1.00 49.81 87 ALA A CA 1
ATOM 658 C C . ALA A 1 87 ? 45.758 2.780 -92.520 1.00 49.81 87 ALA A C 1
ATOM 660 O O . ALA A 1 87 ? 46.805 2.142 -92.411 1.00 49.81 87 ALA A O 1
ATOM 661 N N . SER A 1 88 ? 44.722 2.319 -93.233 1.00 42.19 88 SER A N 1
ATOM 662 C CA . SER A 1 88 ? 44.821 1.162 -94.126 1.00 42.19 88 SER A CA 1
ATOM 663 C C . SER A 1 88 ? 45.654 1.532 -95.360 1.00 42.19 88 SER A C 1
ATOM 665 O O . SER A 1 88 ? 45.338 2.510 -96.041 1.00 42.19 88 SER A O 1
ATOM 667 N N . PRO A 1 89 ? 46.735 0.793 -95.662 1.00 46.91 89 PRO A N 1
ATOM 668 C CA . PRO A 1 89 ? 47.702 1.196 -96.666 1.00 46.91 89 PRO A CA 1
ATOM 669 C C . PRO A 1 89 ? 47.186 0.858 -98.064 1.00 46.91 89 PRO A C 1
ATOM 671 O O . PRO A 1 89 ? 47.002 -0.305 -98.413 1.00 46.91 89 PRO A O 1
ATOM 674 N N . SER A 1 90 ? 47.040 1.872 -98.908 1.00 48.81 90 SER A N 1
ATOM 675 C CA . SER A 1 90 ? 47.015 1.680 -100.358 1.00 48.81 90 SER A CA 1
ATOM 676 C C . SER A 1 90 ? 47.935 2.673 -101.068 1.00 48.81 90 SER A C 1
ATOM 678 O O . SER A 1 90 ? 47.529 3.283 -102.051 1.00 48.81 90 SER A O 1
ATOM 680 N N . THR A 1 91 ? 49.151 2.905 -100.551 1.00 52.34 91 THR A N 1
ATOM 681 C CA . THR A 1 91 ? 50.310 3.490 -101.277 1.00 52.34 91 THR A CA 1
ATOM 682 C C . THR A 1 91 ? 51.576 3.450 -100.387 1.00 52.34 91 THR A C 1
ATOM 684 O O . THR A 1 91 ? 51.443 3.396 -99.165 1.00 52.34 91 THR A O 1
ATOM 687 N N . PRO A 1 92 ? 52.801 3.398 -100.956 1.00 48.44 92 PRO A N 1
ATOM 688 C CA . PRO A 1 92 ? 54.038 3.070 -100.236 1.00 48.44 92 PRO A CA 1
ATOM 689 C C . PRO A 1 92 ? 54.538 4.232 -99.350 1.00 48.44 92 PRO A C 1
ATOM 691 O O . PRO A 1 92 ? 54.131 5.376 -99.560 1.00 48.44 92 PRO A O 1
ATOM 694 N N . PRO A 1 93 ? 55.420 3.967 -98.361 1.00 47.84 93 PRO A N 1
ATOM 695 C CA . PRO A 1 93 ? 55.823 4.963 -97.372 1.00 47.84 93 PRO A CA 1
ATOM 696 C C . PRO A 1 93 ? 56.689 6.058 -98.005 1.00 47.84 93 PRO A C 1
ATOM 698 O O . PRO A 1 93 ? 57.659 5.778 -98.710 1.00 47.84 93 PRO A O 1
ATOM 701 N N . ALA A 1 94 ? 56.348 7.317 -97.727 1.00 50.62 94 ALA A N 1
ATOM 702 C CA . ALA A 1 94 ? 57.175 8.463 -98.086 1.00 50.62 94 ALA A CA 1
ATOM 703 C C . ALA A 1 94 ? 58.461 8.493 -97.226 1.00 50.62 94 ALA A C 1
ATOM 705 O O . ALA A 1 94 ? 58.406 8.135 -96.045 1.00 50.62 94 ALA A O 1
ATOM 706 N N . PRO A 1 95 ? 59.617 8.920 -97.773 1.00 50.53 95 PRO A N 1
ATOM 707 C CA . PRO A 1 95 ? 60.867 8.943 -97.028 1.00 50.53 95 PRO A CA 1
ATOM 708 C C . PRO A 1 95 ? 60.883 10.068 -95.987 1.00 50.53 95 PRO A C 1
ATOM 710 O O . PRO A 1 95 ? 60.380 11.168 -96.217 1.00 50.53 95 PRO A O 1
ATOM 713 N N . LEU A 1 96 ? 61.510 9.779 -94.846 1.00 47.41 96 LEU A N 1
ATOM 714 C CA . LEU A 1 96 ? 61.740 10.723 -93.753 1.00 47.41 96 LEU A CA 1
ATOM 715 C C . LEU A 1 96 ? 62.677 11.870 -94.185 1.00 47.41 96 LEU A C 1
ATOM 717 O O . LEU A 1 96 ? 63.640 11.629 -94.919 1.00 47.41 96 LEU A O 1
ATOM 721 N N . PRO A 1 97 ? 62.452 13.110 -93.712 1.00 42.94 97 PRO A N 1
ATOM 722 C CA . PRO A 1 97 ? 63.259 14.256 -94.104 1.00 42.94 97 PRO A CA 1
ATOM 723 C C . PRO A 1 97 ? 64.626 14.224 -93.411 1.00 42.94 97 PRO A C 1
ATOM 725 O O . PRO A 1 97 ? 64.728 14.299 -92.188 1.00 42.94 97 PRO A O 1
ATOM 728 N N . THR A 1 98 ? 65.699 14.168 -94.197 1.00 47.44 98 THR A N 1
ATOM 729 C CA . THR A 1 98 ? 67.063 14.423 -93.721 1.00 47.44 98 THR A CA 1
ATOM 730 C C . THR A 1 98 ? 67.411 15.894 -93.943 1.00 47.44 98 THR A C 1
ATOM 732 O O . THR A 1 98 ? 67.583 16.315 -95.088 1.00 47.44 98 THR A O 1
ATOM 735 N N . SER A 1 99 ? 67.552 16.685 -92.874 1.00 44.28 99 SER A N 1
ATOM 736 C CA . SER A 1 99 ? 68.139 18.027 -92.972 1.00 44.28 99 SER A CA 1
ATOM 737 C C . SER A 1 99 ? 69.647 17.956 -92.738 1.00 44.28 99 SER A C 1
ATOM 739 O O . SER A 1 99 ? 70.110 17.701 -91.626 1.00 44.28 99 SER A O 1
ATOM 741 N N . GLY A 1 100 ? 70.416 18.182 -93.801 1.00 49.00 100 GLY A N 1
ATOM 742 C CA . GLY A 1 100 ? 71.848 18.434 -93.718 1.00 49.00 100 GLY A CA 1
ATOM 743 C C . GLY A 1 100 ? 72.140 19.863 -93.263 1.00 49.00 100 GLY A C 1
ATOM 744 O O . GLY A 1 100 ? 71.369 20.775 -93.558 1.00 49.00 100 GLY A O 1
ATOM 745 N N . LYS A 1 101 ? 73.327 20.018 -92.660 1.00 48.19 101 LYS A N 1
ATOM 746 C CA . LYS A 1 101 ? 73.982 21.249 -92.174 1.00 48.19 101 LYS A CA 1
ATOM 747 C C . LYS A 1 101 ? 73.734 21.533 -90.691 1.00 48.19 101 LYS A C 1
ATOM 749 O O . LYS A 1 101 ? 72.934 22.391 -90.385 1.00 48.19 101 LYS A O 1
ATOM 754 N N . TYR A 1 102 ? 74.426 20.811 -89.804 1.00 46.50 102 TYR A N 1
ATOM 755 C CA . TYR A 1 102 ? 75.416 21.345 -88.847 1.00 46.50 102 TYR A CA 1
ATOM 756 C C . TYR A 1 102 ? 76.281 20.174 -88.341 1.00 46.50 102 TYR A C 1
ATOM 758 O O . TYR A 1 102 ? 75.829 19.038 -88.223 1.00 46.50 102 TYR A O 1
ATOM 766 N N . SER A 1 103 ? 77.570 20.434 -88.159 1.00 46.09 103 SER A N 1
ATOM 767 C CA . SER A 1 103 ? 78.648 19.459 -88.011 1.00 46.09 103 SER A CA 1
ATOM 768 C C . SER A 1 103 ? 78.730 18.830 -86.617 1.00 46.09 103 SER A C 1
ATOM 770 O O . SER A 1 103 ? 79.357 19.385 -85.719 1.00 46.09 103 SER A O 1
ATOM 772 N N . ALA A 1 104 ? 78.187 17.626 -86.483 1.00 51.78 104 ALA A N 1
ATOM 773 C CA . ALA A 1 104 ? 78.834 16.497 -85.819 1.00 51.78 104 ALA A CA 1
ATOM 774 C C . ALA A 1 104 ? 78.168 15.239 -86.404 1.00 51.78 104 ALA A C 1
ATOM 776 O O . ALA A 1 104 ? 76.945 15.149 -86.401 1.00 51.78 104 ALA A O 1
ATOM 777 N N . GLY A 1 105 ? 78.933 14.339 -87.030 1.00 61.97 105 GLY A N 1
ATOM 778 C CA . GLY A 1 105 ? 78.373 13.234 -87.826 1.00 61.97 105 GLY A CA 1
ATOM 779 C C . GLY A 1 105 ? 77.443 12.293 -87.041 1.00 61.97 105 GLY A C 1
ATOM 780 O O . GLY A 1 105 ? 77.287 12.427 -85.829 1.00 61.97 105 GLY A O 1
ATOM 781 N N . LEU A 1 106 ? 76.881 11.282 -87.721 1.00 58.59 106 LEU A N 1
ATOM 782 C CA . LEU A 1 106 ? 76.050 10.224 -87.112 1.00 58.59 106 LEU A CA 1
ATOM 783 C C . LEU A 1 106 ? 76.504 9.751 -85.704 1.00 58.59 106 LEU A C 1
ATOM 785 O O . LEU A 1 106 ? 75.632 9.567 -84.854 1.00 58.59 106 LEU A O 1
ATOM 789 N N . PRO A 1 107 ? 77.813 9.593 -85.400 1.00 67.19 107 PRO A N 1
ATOM 790 C CA . PRO A 1 107 ? 78.272 9.202 -84.061 1.00 67.19 107 PRO A CA 1
ATOM 791 C C . PRO A 1 107 ? 77.898 10.152 -82.910 1.00 67.19 107 PRO A C 1
ATOM 793 O O . PRO A 1 107 ? 77.612 9.688 -81.810 1.00 67.19 107 PRO A O 1
ATOM 796 N N . ALA A 1 108 ? 77.862 11.469 -83.129 1.00 65.62 108 ALA A N 1
ATOM 797 C CA . ALA A 1 108 ? 77.505 12.437 -82.086 1.00 65.62 108 ALA A CA 1
ATOM 798 C C . ALA A 1 108 ? 75.997 12.446 -81.796 1.00 65.62 108 ALA A C 1
ATOM 800 O O . ALA A 1 108 ? 75.590 12.549 -80.639 1.00 65.62 108 ALA A O 1
ATOM 801 N N . LEU A 1 109 ? 75.171 12.271 -82.835 1.00 72.56 109 LEU A N 1
ATOM 802 C CA . LEU A 1 109 ? 73.730 12.061 -82.677 1.00 72.56 109 LEU A CA 1
ATOM 803 C C . LEU A 1 109 ? 73.454 10.758 -81.920 1.00 72.56 109 LEU A C 1
ATOM 805 O O . LEU A 1 109 ? 72.672 10.765 -80.975 1.00 72.56 109 LEU A O 1
ATOM 809 N N . ALA A 1 110 ? 74.140 9.667 -82.278 1.00 70.50 110 ALA A N 1
ATOM 810 C CA . ALA A 1 110 ? 74.031 8.393 -81.571 1.00 70.50 110 ALA A CA 1
ATOM 811 C C . ALA A 1 110 ? 74.411 8.529 -80.085 1.00 70.50 110 ALA A C 1
ATOM 813 O O . ALA A 1 110 ? 73.665 8.070 -79.225 1.00 70.50 110 ALA A O 1
ATOM 814 N N . TYR A 1 111 ? 75.512 9.223 -79.769 1.00 74.88 111 TYR A N 1
ATOM 815 C CA . TYR A 1 111 ? 75.918 9.496 -78.386 1.00 74.88 111 TYR A CA 1
ATOM 816 C C . TYR A 1 111 ? 74.893 10.351 -77.624 1.00 74.88 111 TYR A C 1
ATOM 818 O O . TYR A 1 111 ? 74.559 10.031 -76.489 1.00 74.88 111 TYR A O 1
ATOM 826 N N . GLY A 1 112 ? 74.353 11.410 -78.237 1.00 79.12 112 GLY A N 1
ATOM 827 C CA . GLY A 1 112 ? 73.338 12.262 -77.608 1.00 79.12 112 GLY A CA 1
ATOM 828 C C . GLY A 1 112 ? 72.021 11.529 -77.329 1.00 79.12 112 GLY A C 1
ATOM 829 O O . GLY A 1 112 ? 71.426 11.724 -76.269 1.00 79.12 112 GLY A O 1
ATOM 830 N N . VAL A 1 113 ? 71.591 10.656 -78.248 1.00 83.44 113 VAL A N 1
ATOM 831 C CA . VAL A 1 113 ? 70.418 9.786 -78.061 1.00 83.44 113 VAL A CA 1
ATOM 832 C C . VAL A 1 113 ? 70.670 8.771 -76.947 1.00 83.44 113 VAL A C 1
ATOM 834 O O . VAL A 1 113 ? 69.831 8.646 -76.061 1.00 83.44 113 VAL A O 1
ATOM 837 N N . LEU A 1 114 ? 71.828 8.099 -76.943 1.00 80.25 114 LEU A N 1
ATOM 838 C CA . LEU A 1 114 ? 72.214 7.147 -75.894 1.00 80.25 114 LEU A CA 1
ATOM 839 C C . LEU A 1 114 ? 72.304 7.813 -74.517 1.00 80.25 114 LEU A C 1
ATOM 841 O O . LEU A 1 114 ? 71.781 7.276 -73.547 1.00 80.25 114 LEU A O 1
ATOM 845 N N . LYS A 1 115 ? 72.914 9.000 -74.431 1.00 85.50 115 LYS A N 1
ATOM 846 C CA . LYS A 1 115 ? 73.014 9.757 -73.180 1.00 85.50 115 LYS A CA 1
ATOM 847 C C . LYS A 1 115 ? 71.635 10.140 -72.649 1.00 85.50 115 LYS A C 1
ATOM 849 O O . LYS A 1 115 ? 71.338 9.842 -71.505 1.00 85.50 115 LYS A O 1
ATOM 854 N N . ARG A 1 116 ? 70.766 10.715 -73.489 1.00 89.81 116 ARG A N 1
ATOM 855 C CA . ARG A 1 116 ? 69.390 11.052 -73.092 1.00 89.81 116 ARG A CA 1
ATOM 856 C C . ARG A 1 116 ? 68.592 9.812 -72.686 1.00 89.81 116 ARG A C 1
ATOM 858 O O . ARG A 1 116 ? 67.805 9.892 -71.756 1.00 89.81 116 ARG A O 1
ATOM 865 N N . ALA A 1 117 ? 68.764 8.690 -73.385 1.00 89.81 117 ALA A N 1
ATOM 866 C CA . ALA A 1 117 ? 68.110 7.438 -73.023 1.00 89.81 117 ALA A CA 1
ATOM 867 C C . ALA A 1 117 ? 68.569 6.942 -71.642 1.00 89.81 117 ALA A C 1
ATOM 869 O O . ALA A 1 117 ? 67.721 6.554 -70.848 1.00 89.81 117 ALA A O 1
ATOM 870 N N . ASN A 1 118 ? 69.868 7.019 -71.335 1.00 85.25 118 ASN A N 1
ATOM 871 C CA . ASN A 1 118 ? 70.388 6.712 -70.000 1.00 85.25 118 ASN A CA 1
ATOM 872 C C . ASN A 1 118 ? 69.867 7.689 -68.940 1.00 85.25 118 ASN A C 1
ATOM 874 O O . ASN A 1 118 ? 69.347 7.227 -67.935 1.00 85.25 118 ASN A O 1
ATOM 878 N N . ASP A 1 119 ? 69.914 9.002 -69.193 1.00 92.31 119 ASP A N 1
ATOM 879 C CA . ASP A 1 119 ? 69.395 10.015 -68.263 1.00 92.31 119 ASP A CA 1
ATOM 880 C C . ASP A 1 119 ? 67.899 9.761 -67.952 1.00 92.31 119 ASP A C 1
ATOM 882 O O . ASP A 1 119 ? 67.474 9.841 -66.805 1.00 92.31 119 ASP A O 1
ATOM 886 N N . ILE A 1 120 ? 67.098 9.370 -68.956 1.00 93.69 120 ILE A N 1
ATOM 887 C CA . ILE A 1 120 ? 65.686 8.985 -68.771 1.00 93.69 120 ILE A CA 1
ATOM 888 C C . ILE A 1 120 ? 65.552 7.711 -67.932 1.00 93.69 120 ILE A C 1
ATOM 890 O O . ILE A 1 120 ? 64.663 7.631 -67.088 1.00 93.69 120 ILE A O 1
ATOM 894 N N . VAL A 1 121 ? 66.377 6.692 -68.182 1.00 96.06 121 VAL A N 1
ATOM 895 C CA . VAL A 1 121 ? 66.355 5.455 -67.389 1.00 96.06 121 VAL A CA 1
ATOM 896 C C . VAL A 1 121 ? 66.716 5.753 -65.934 1.00 96.06 121 VAL A C 1
ATOM 898 O O . VAL A 1 121 ? 66.022 5.268 -65.045 1.00 96.06 121 VAL A O 1
ATOM 901 N N . ASP A 1 122 ? 67.727 6.585 -65.690 1.00 93.00 122 ASP A N 1
ATOM 902 C CA . ASP A 1 122 ? 68.134 7.003 -64.348 1.00 93.00 122 ASP A CA 1
ATOM 903 C C . ASP A 1 122 ? 67.016 7.793 -63.642 1.00 93.00 122 ASP A C 1
ATOM 905 O O . ASP A 1 122 ? 66.693 7.505 -62.488 1.00 93.00 122 ASP A O 1
ATOM 909 N N . ASP A 1 123 ? 66.346 8.712 -64.347 1.00 95.81 123 ASP A N 1
ATOM 910 C CA . ASP A 1 123 ? 65.177 9.436 -63.830 1.00 95.81 123 ASP A CA 1
ATOM 911 C C . ASP A 1 123 ? 64.008 8.490 -63.501 1.00 95.81 123 ASP A C 1
ATOM 913 O O . ASP A 1 123 ? 63.350 8.639 -62.467 1.00 95.81 123 ASP A O 1
ATOM 917 N N . LEU A 1 124 ? 63.736 7.499 -64.358 1.00 95.69 124 LEU A N 1
ATOM 918 C CA . LEU A 1 124 ? 62.693 6.496 -64.123 1.00 95.69 124 LEU A CA 1
ATOM 919 C C . LEU A 1 124 ? 63.025 5.612 -62.918 1.00 95.69 124 LEU A C 1
ATOM 921 O O . LEU A 1 124 ? 62.141 5.343 -62.105 1.00 95.69 124 LEU A O 1
ATOM 925 N N . LEU A 1 125 ? 64.281 5.187 -62.772 1.00 94.19 125 LEU A N 1
ATOM 926 C CA . LEU A 1 125 ? 64.740 4.435 -61.603 1.00 94.19 125 LEU A CA 1
ATOM 927 C C . LEU A 1 125 ? 64.583 5.266 -60.324 1.00 94.19 125 LEU A C 1
ATOM 929 O O . LEU A 1 125 ? 64.008 4.783 -59.350 1.00 94.19 125 LEU A O 1
ATOM 933 N N . ALA A 1 126 ? 64.973 6.544 -60.350 1.00 95.56 126 ALA A N 1
ATOM 934 C CA . ALA A 1 126 ? 64.799 7.448 -59.216 1.00 95.56 126 ALA A CA 1
ATOM 935 C C . ALA A 1 126 ? 63.318 7.647 -58.835 1.00 95.56 126 ALA A C 1
ATOM 937 O O . ALA A 1 126 ? 62.982 7.693 -57.647 1.00 95.56 126 ALA A O 1
ATOM 938 N N . GLN A 1 127 ? 62.418 7.729 -59.822 1.00 96.12 127 GLN A N 1
ATOM 939 C CA . GLN A 1 127 ? 60.970 7.793 -59.592 1.00 96.12 127 GLN A CA 1
ATOM 940 C C . GLN A 1 127 ? 60.417 6.491 -59.005 1.00 96.12 127 GLN A C 1
ATOM 942 O O . GLN A 1 127 ? 59.604 6.544 -58.081 1.00 96.12 127 GLN A O 1
ATOM 947 N N . ILE A 1 128 ? 60.863 5.330 -59.496 1.00 94.56 128 ILE A N 1
ATOM 948 C CA . ILE A 1 128 ? 60.477 4.018 -58.958 1.00 94.56 128 ILE A CA 1
ATOM 949 C C . ILE A 1 128 ? 60.910 3.895 -57.493 1.00 94.56 128 ILE A C 1
ATOM 951 O O . ILE A 1 128 ? 60.107 3.479 -56.656 1.00 94.56 128 ILE A O 1
ATOM 955 N N . ASP A 1 129 ? 62.129 4.317 -57.158 1.00 96.12 129 ASP A N 1
ATOM 956 C CA . ASP A 1 129 ? 62.643 4.292 -55.786 1.00 96.12 129 ASP A CA 1
ATOM 957 C C . ASP A 1 129 ? 61.901 5.274 -54.868 1.00 96.12 129 ASP A C 1
ATOM 959 O O . ASP A 1 129 ? 61.610 4.967 -53.708 1.00 96.12 129 ASP A O 1
ATOM 963 N N . ALA A 1 130 ? 61.560 6.468 -55.364 1.00 95.88 130 ALA A N 1
ATOM 964 C CA . ALA A 1 130 ? 60.725 7.422 -54.635 1.00 95.88 130 ALA A CA 1
ATOM 965 C C . ALA A 1 130 ? 59.322 6.851 -54.361 1.00 95.88 130 ALA A C 1
ATOM 967 O O . ALA A 1 130 ? 58.898 6.813 -53.206 1.00 95.88 130 ALA A O 1
ATOM 968 N N . ALA A 1 131 ? 58.658 6.310 -55.386 1.00 95.56 131 ALA A N 1
ATOM 969 C CA . ALA A 1 131 ? 57.350 5.670 -55.261 1.00 95.56 131 ALA A CA 1
ATOM 970 C C . ALA A 1 131 ? 57.386 4.420 -54.360 1.00 95.56 131 ALA A C 1
ATOM 972 O O . ALA A 1 131 ? 56.425 4.131 -53.646 1.00 95.56 131 ALA A O 1
ATOM 973 N N . GLY A 1 132 ? 58.497 3.676 -54.364 1.00 96.69 132 GLY A N 1
ATOM 974 C CA . GLY A 1 132 ? 58.761 2.585 -53.427 1.00 96.69 132 GLY A CA 1
ATOM 975 C C . GLY A 1 132 ? 58.750 3.068 -51.981 1.00 96.69 132 GLY A C 1
ATOM 976 O O . GLY A 1 132 ? 57.961 2.570 -51.180 1.00 96.69 132 GLY A O 1
ATOM 977 N N . ARG A 1 133 ? 59.541 4.104 -51.679 1.00 97.00 133 ARG A N 1
ATOM 978 C CA . ARG A 1 133 ? 59.612 4.698 -50.336 1.00 97.00 133 ARG A CA 1
ATOM 979 C C . ARG A 1 133 ? 58.273 5.259 -49.864 1.00 97.00 133 ARG A C 1
ATOM 981 O O . ARG A 1 133 ? 57.919 5.053 -48.709 1.00 97.00 133 ARG A O 1
ATOM 988 N N . ASP A 1 134 ? 57.522 5.939 -50.726 1.00 96.69 134 ASP A N 1
ATOM 989 C CA . ASP A 1 134 ? 56.216 6.502 -50.355 1.00 96.69 134 ASP A CA 1
ATOM 990 C C . ASP A 1 134 ? 55.183 5.413 -50.053 1.00 96.69 134 ASP A C 1
ATOM 992 O O . ASP A 1 134 ? 54.446 5.502 -49.071 1.00 96.69 134 ASP A O 1
ATOM 996 N N . ARG A 1 135 ? 55.176 4.336 -50.843 1.00 96.94 135 ARG A N 1
ATOM 997 C CA . ARG A 1 135 ? 54.336 3.162 -50.588 1.00 96.94 135 ARG A CA 1
ATOM 998 C C . ARG A 1 135 ? 54.706 2.459 -49.283 1.00 96.94 135 ARG A C 1
ATOM 1000 O O . ARG A 1 135 ? 53.805 2.055 -48.553 1.00 96.94 135 ARG A O 1
ATOM 1007 N N . ASP A 1 136 ? 55.993 2.308 -48.984 1.00 97.12 136 ASP A N 1
ATOM 1008 C CA . ASP A 1 136 ? 56.434 1.668 -47.741 1.00 97.12 136 ASP A CA 1
ATOM 1009 C C . ASP A 1 136 ? 56.107 2.529 -46.512 1.00 97.12 136 ASP A C 1
ATOM 1011 O O . ASP A 1 136 ? 55.647 1.990 -45.507 1.00 97.12 136 ASP A O 1
ATOM 1015 N N . ARG A 1 137 ? 56.223 3.862 -46.609 1.00 97.25 137 ARG A N 1
ATOM 1016 C CA . ARG A 1 137 ? 55.730 4.786 -45.570 1.00 97.25 137 ARG A CA 1
ATOM 1017 C C . ARG A 1 137 ? 54.222 4.654 -45.364 1.00 97.25 137 ARG A C 1
ATOM 1019 O O . ARG A 1 137 ? 53.782 4.477 -44.236 1.00 97.25 137 ARG A O 1
ATOM 1026 N N . ALA A 1 138 ? 53.436 4.655 -46.442 1.00 96.75 138 ALA A N 1
ATOM 1027 C CA . ALA A 1 138 ? 51.984 4.494 -46.350 1.00 96.75 138 ALA A CA 1
ATOM 1028 C C . ALA A 1 138 ? 51.580 3.152 -45.709 1.00 96.75 138 ALA A C 1
ATOM 1030 O O . ALA A 1 138 ? 50.605 3.094 -44.962 1.00 96.75 138 ALA A O 1
ATOM 1031 N N . ARG A 1 139 ? 52.341 2.077 -45.967 1.00 97.12 139 ARG A N 1
ATOM 1032 C CA . ARG A 1 139 ? 52.158 0.778 -45.301 1.00 97.12 139 ARG A CA 1
ATOM 1033 C C . ARG A 1 139 ? 52.476 0.851 -43.812 1.00 97.12 139 ARG A C 1
ATOM 1035 O O . ARG A 1 139 ? 51.668 0.388 -43.021 1.00 97.12 139 ARG A O 1
ATOM 1042 N N . GLN A 1 140 ? 53.592 1.470 -43.429 1.00 97.06 140 GLN A N 1
ATOM 1043 C CA . GLN A 1 140 ? 53.957 1.641 -42.019 1.00 97.06 140 GLN A CA 1
ATOM 1044 C C . GLN A 1 140 ? 52.919 2.466 -41.250 1.00 97.06 140 GLN A C 1
ATOM 1046 O O . GLN A 1 140 ? 52.522 2.072 -40.156 1.00 97.06 140 GLN A O 1
ATOM 1051 N N . ASP A 1 141 ? 52.432 3.563 -41.831 1.00 97.25 141 ASP A N 1
ATOM 1052 C CA . ASP A 1 141 ? 51.381 4.390 -41.229 1.00 97.25 141 ASP A CA 1
ATOM 1053 C C . ASP A 1 141 ? 50.073 3.602 -41.060 1.00 97.25 141 ASP A C 1
ATOM 1055 O O . ASP A 1 141 ? 49.386 3.716 -40.041 1.00 97.25 141 ASP A O 1
ATOM 1059 N N . MET A 1 142 ? 49.721 2.782 -42.054 1.00 97.44 142 MET A N 1
ATOM 1060 C CA . MET A 1 142 ? 48.560 1.899 -41.985 1.00 97.44 142 MET A CA 1
ATOM 1061 C C . MET A 1 142 ? 48.734 0.822 -40.908 1.00 97.44 142 MET A C 1
ATOM 1063 O O . MET A 1 142 ? 47.807 0.601 -40.135 1.00 97.44 142 MET A O 1
ATOM 1067 N N . ASP A 1 143 ? 49.906 0.195 -40.810 1.00 97.12 143 ASP A N 1
ATOM 1068 C CA . ASP A 1 143 ? 50.193 -0.820 -39.795 1.00 97.12 143 ASP A CA 1
ATOM 1069 C C . ASP A 1 143 ? 50.125 -0.223 -38.383 1.00 97.12 143 ASP A C 1
ATOM 1071 O O . ASP A 1 143 ? 49.491 -0.801 -37.503 1.00 97.12 143 ASP A O 1
ATOM 1075 N N . GLN A 1 144 ? 50.682 0.975 -38.169 1.00 97.56 144 GLN A N 1
ATOM 1076 C CA . GLN A 1 144 ? 50.565 1.698 -36.896 1.00 97.56 144 GLN A CA 1
ATOM 1077 C C . GLN A 1 144 ? 49.106 1.981 -36.527 1.00 97.56 144 GLN A C 1
ATOM 1079 O O . GLN A 1 144 ? 48.695 1.724 -35.395 1.00 97.56 144 GLN A O 1
ATOM 1084 N N . ARG A 1 145 ? 48.300 2.465 -37.482 1.00 97.81 145 ARG A N 1
ATOM 1085 C CA . ARG A 1 145 ? 46.861 2.676 -37.261 1.00 97.81 145 ARG A CA 1
ATOM 1086 C C . ARG A 1 145 ? 46.128 1.369 -36.975 1.00 97.81 145 ARG A C 1
ATOM 1088 O O . ARG A 1 145 ? 45.280 1.352 -36.092 1.00 97.81 145 ARG A O 1
ATOM 1095 N N . ASN A 1 146 ? 46.464 0.282 -37.665 1.00 98.25 146 ASN A N 1
ATOM 1096 C CA . ASN A 1 146 ? 45.868 -1.031 -37.422 1.00 98.25 146 ASN A CA 1
ATOM 1097 C C . ASN A 1 146 ? 46.180 -1.540 -36.007 1.00 98.25 146 ASN A C 1
ATOM 1099 O O . ASN A 1 146 ? 45.279 -2.050 -35.343 1.00 98.25 146 ASN A O 1
ATOM 1103 N N . TYR A 1 147 ? 47.411 -1.356 -35.512 1.00 98.38 147 TYR A N 1
ATOM 1104 C CA . TYR A 1 147 ? 47.754 -1.684 -34.124 1.00 98.38 147 TYR A CA 1
ATOM 1105 C C . TYR A 1 147 ? 46.972 -0.833 -33.122 1.00 98.38 147 TYR A C 1
ATOM 1107 O O . TYR A 1 147 ? 46.438 -1.374 -32.157 1.00 98.38 147 TYR A O 1
ATOM 1115 N N . GLN A 1 148 ? 46.858 0.475 -33.368 1.00 98.25 148 GLN A N 1
ATOM 1116 C CA . GLN A 1 148 ? 46.092 1.372 -32.503 1.00 98.25 148 GLN A CA 1
ATOM 1117 C C . GLN A 1 148 ? 44.613 0.964 -32.433 1.00 98.25 148 GLN A C 1
ATOM 1119 O O . GLN A 1 148 ? 44.063 0.836 -31.342 1.00 98.25 148 GLN A O 1
ATOM 1124 N N . ILE A 1 149 ? 43.994 0.673 -33.582 1.00 98.06 149 ILE A N 1
ATOM 1125 C CA . ILE A 1 149 ? 42.612 0.181 -33.650 1.00 98.06 149 ILE A CA 1
ATOM 1126 C C . ILE A 1 149 ? 42.466 -1.131 -32.870 1.00 98.06 149 ILE A C 1
ATOM 1128 O O . ILE A 1 149 ? 41.487 -1.305 -32.153 1.00 98.06 149 ILE A O 1
ATOM 1132 N N . ALA A 1 150 ? 43.427 -2.054 -32.970 1.00 98.38 150 ALA A N 1
ATOM 1133 C CA . ALA A 1 150 ? 43.357 -3.327 -32.253 1.00 98.38 150 ALA A CA 1
ATOM 1134 C C . ALA A 1 150 ? 43.386 -3.145 -30.724 1.00 98.38 150 ALA A C 1
ATOM 1136 O O . ALA A 1 150 ? 42.675 -3.854 -30.007 1.00 98.38 150 ALA A O 1
ATOM 1137 N N . ILE A 1 151 ? 44.173 -2.184 -30.227 1.00 98.06 151 ILE A N 1
ATOM 1138 C CA . ILE A 1 151 ? 44.213 -1.829 -28.801 1.00 98.06 151 ILE A CA 1
ATOM 1139 C C . ILE A 1 151 ? 42.867 -1.242 -28.374 1.00 98.06 151 ILE A C 1
ATOM 1141 O O . ILE A 1 151 ? 42.264 -1.739 -27.427 1.00 98.06 151 ILE A O 1
ATOM 1145 N N . GLU A 1 152 ? 42.361 -0.249 -29.108 1.00 98.25 152 GLU A N 1
ATOM 1146 C CA . GLU A 1 152 ? 41.078 0.397 -28.805 1.00 98.25 152 GLU A CA 1
ATOM 1147 C C . GLU A 1 152 ? 39.918 -0.606 -28.810 1.00 98.25 152 GLU A C 1
ATOM 1149 O O . GLU A 1 152 ? 39.080 -0.594 -27.910 1.00 98.25 152 GLU A O 1
ATOM 1154 N N . VAL A 1 153 ? 39.885 -1.524 -29.781 1.00 98.38 153 VAL A N 1
ATOM 1155 C CA . VAL A 1 153 ? 38.883 -2.598 -29.831 1.00 98.38 153 VAL A CA 1
ATOM 1156 C C . VAL A 1 153 ? 39.007 -3.515 -28.615 1.00 98.38 153 VAL A C 1
ATOM 1158 O O . VAL A 1 153 ? 37.994 -3.802 -27.985 1.00 98.38 153 VAL A O 1
ATOM 1161 N N . SER A 1 154 ? 40.222 -3.910 -28.227 1.00 97.88 154 SER A N 1
ATOM 1162 C CA . SER A 1 154 ? 40.439 -4.769 -27.052 1.00 97.88 154 SER A CA 1
ATOM 1163 C C . SER A 1 154 ? 39.975 -4.100 -25.751 1.00 97.88 154 SER A C 1
ATOM 1165 O O . SER A 1 154 ? 39.35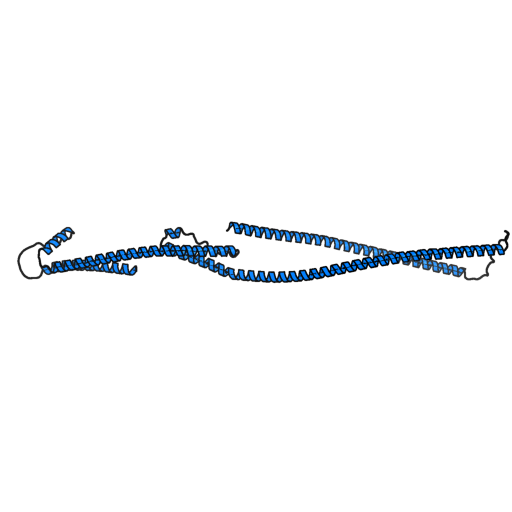9 -4.740 -24.897 1.00 97.88 154 SER A O 1
ATOM 1167 N N . GLU A 1 155 ? 40.233 -2.799 -25.594 1.00 98.31 155 GLU A N 1
ATOM 1168 C CA . GLU A 1 155 ? 39.774 -2.018 -24.440 1.00 98.31 155 GLU A CA 1
ATOM 1169 C C . GLU A 1 155 ? 38.246 -1.897 -24.405 1.00 98.31 155 GLU A C 1
ATOM 1171 O O . GLU A 1 155 ? 37.626 -2.075 -23.351 1.00 98.31 155 GLU A O 1
ATOM 1176 N N . LEU A 1 156 ? 37.621 -1.642 -25.558 1.00 98.31 156 LEU A N 1
ATOM 1177 C CA . LEU A 1 156 ? 36.166 -1.590 -25.680 1.00 98.31 156 LEU A CA 1
ATOM 1178 C C . LEU A 1 156 ? 35.524 -2.948 -25.383 1.00 98.31 156 LEU A C 1
ATOM 1180 O O . LEU A 1 156 ? 34.531 -3.000 -24.659 1.00 98.31 156 LEU A O 1
ATOM 1184 N N . GLU A 1 157 ? 36.089 -4.044 -25.885 1.00 97.81 157 GLU A N 1
ATOM 1185 C CA . GLU A 1 157 ? 35.619 -5.403 -25.607 1.00 97.81 157 GLU A CA 1
ATOM 1186 C C . GLU A 1 157 ? 35.688 -5.727 -24.110 1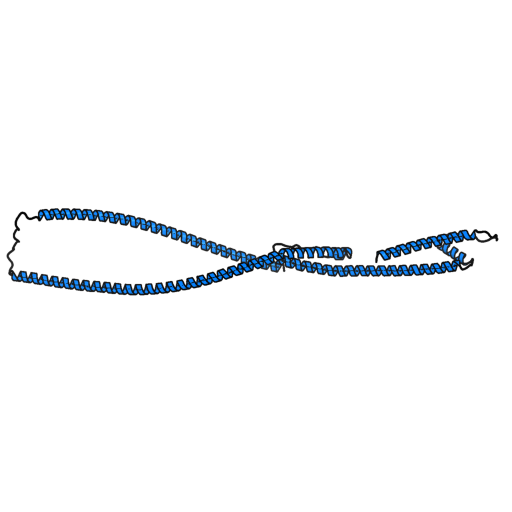.00 97.81 157 GLU A C 1
ATOM 1188 O O . GLU A 1 157 ? 34.714 -6.227 -23.541 1.00 97.81 157 GLU A O 1
ATOM 1193 N N . ALA A 1 158 ? 36.788 -5.367 -23.440 1.00 97.81 158 ALA A N 1
ATOM 1194 C CA . ALA A 1 158 ? 36.928 -5.534 -21.996 1.00 97.81 158 ALA A CA 1
ATOM 1195 C C . ALA A 1 158 ? 35.896 -4.701 -21.213 1.00 97.81 158 ALA A C 1
ATOM 1197 O O . ALA A 1 158 ? 35.263 -5.203 -20.278 1.00 97.81 158 ALA A O 1
ATOM 1198 N N . ALA A 1 159 ? 35.669 -3.447 -21.613 1.00 97.94 159 ALA A N 1
ATOM 1199 C CA . ALA A 1 159 ? 34.670 -2.582 -20.988 1.00 97.94 159 ALA A CA 1
ATOM 1200 C C . ALA A 1 159 ? 33.237 -3.111 -21.183 1.00 97.94 159 ALA A C 1
ATOM 1202 O O . ALA A 1 159 ? 32.427 -3.073 -20.251 1.00 97.94 159 ALA A O 1
ATOM 1203 N N . VAL A 1 160 ? 32.922 -3.635 -22.371 1.00 98.19 160 VAL A N 1
ATOM 1204 C CA . VAL A 1 160 ? 31.628 -4.268 -22.666 1.00 98.19 160 VAL A CA 1
ATOM 1205 C C . VAL A 1 160 ? 31.440 -5.527 -21.824 1.00 98.19 160 VAL A C 1
ATOM 1207 O O . VAL A 1 160 ? 30.378 -5.690 -21.226 1.00 98.19 160 VAL A O 1
ATOM 1210 N N . ALA A 1 161 ? 32.463 -6.377 -21.710 1.00 97.69 161 ALA A N 1
ATOM 1211 C CA . ALA A 1 161 ? 32.409 -7.577 -20.877 1.00 97.69 161 ALA A CA 1
ATOM 1212 C C . ALA A 1 161 ? 32.177 -7.242 -19.392 1.00 97.69 161 ALA A C 1
ATOM 1214 O O . ALA A 1 161 ? 31.319 -7.854 -18.754 1.00 97.69 161 ALA A O 1
ATOM 1215 N N . SER A 1 162 ? 32.868 -6.227 -18.855 1.00 97.88 162 SER A N 1
ATOM 1216 C CA . SER A 1 162 ? 32.662 -5.762 -17.473 1.00 97.88 162 SER A CA 1
ATOM 1217 C C . SER A 1 162 ? 31.229 -5.282 -17.249 1.00 97.88 162 SER A C 1
ATOM 1219 O O . SER A 1 162 ? 30.561 -5.714 -16.310 1.00 97.88 162 SER A O 1
ATOM 1221 N N . ARG A 1 163 ? 30.713 -4.431 -18.146 1.00 97.69 163 ARG A N 1
ATOM 1222 C CA . ARG A 1 163 ? 29.336 -3.925 -18.047 1.00 97.69 163 ARG A CA 1
ATOM 1223 C C . ARG A 1 163 ? 28.292 -5.030 -18.186 1.00 97.69 163 ARG A C 1
ATOM 1225 O O . ARG A 1 163 ? 27.256 -4.967 -17.528 1.00 97.69 163 ARG A O 1
ATOM 1232 N N . ALA A 1 164 ? 28.545 -6.039 -19.018 1.00 97.88 164 ALA A N 1
ATOM 1233 C CA . ALA A 1 164 ? 27.664 -7.195 -19.147 1.00 97.88 164 ALA A CA 1
ATOM 1234 C C . ALA A 1 164 ? 27.590 -7.995 -17.835 1.00 97.88 164 ALA A C 1
ATOM 1236 O O . ALA A 1 164 ? 26.492 -8.332 -17.392 1.00 97.88 164 ALA A O 1
ATOM 1237 N N . ALA A 1 165 ? 28.730 -8.227 -17.174 1.00 97.56 165 ALA A N 1
ATOM 1238 C CA . ALA A 1 165 ? 28.776 -8.902 -15.877 1.00 97.56 165 ALA A CA 1
ATOM 1239 C C . ALA A 1 165 ? 28.052 -8.104 -14.775 1.00 97.56 165 ALA A C 1
ATOM 1241 O O . ALA A 1 165 ? 27.282 -8.671 -13.997 1.00 97.56 165 ALA A O 1
ATOM 1242 N N . GLU A 1 166 ? 28.238 -6.780 -14.734 1.00 98.19 166 GLU A N 1
ATOM 1243 C CA . GLU A 1 166 ? 27.508 -5.895 -13.816 1.00 98.19 166 GLU A CA 1
ATOM 1244 C C . GLU A 1 166 ? 25.996 -5.941 -14.063 1.00 98.19 166 GLU A C 1
ATOM 1246 O O . GLU A 1 166 ? 25.221 -6.084 -13.118 1.00 98.19 166 GLU A O 1
ATOM 1251 N N . SER A 1 167 ? 25.568 -5.877 -15.327 1.00 96.88 167 SER A N 1
ATOM 1252 C CA . SER A 1 167 ? 24.153 -5.967 -15.698 1.00 96.88 167 SER A CA 1
ATOM 1253 C C . SER A 1 167 ? 23.531 -7.291 -15.260 1.00 96.88 167 SER A C 1
ATOM 1255 O O . SER A 1 167 ? 22.392 -7.310 -14.799 1.00 96.88 167 SER A O 1
ATOM 1257 N N . GLU A 1 168 ? 24.257 -8.398 -15.393 1.00 97.88 168 GLU A N 1
ATOM 1258 C CA . GLU A 1 168 ? 23.778 -9.713 -14.975 1.00 97.88 168 GLU A CA 1
ATOM 1259 C C . GLU A 1 168 ? 23.685 -9.822 -13.443 1.00 97.88 168 GLU A C 1
ATOM 1261 O O . GLU A 1 168 ? 22.706 -10.345 -12.914 1.00 97.88 168 GLU A O 1
ATOM 1266 N N . SER A 1 169 ? 24.665 -9.277 -12.714 1.00 97.94 169 SER A N 1
ATOM 1267 C CA . SER A 1 169 ? 24.642 -9.191 -11.247 1.00 97.94 169 SER A CA 1
ATOM 1268 C C . SER A 1 169 ? 23.458 -8.360 -10.741 1.00 97.94 169 SER A C 1
ATOM 1270 O O . SER A 1 169 ? 22.695 -8.811 -9.884 1.00 97.94 169 SER A O 1
ATOM 1272 N N . LEU A 1 170 ? 23.245 -7.179 -11.329 1.00 97.88 170 LEU A N 1
ATOM 1273 C CA . LEU A 1 170 ? 22.104 -6.323 -11.009 1.00 97.88 170 LEU A CA 1
ATOM 1274 C C . LEU A 1 170 ? 20.776 -7.006 -11.349 1.00 97.88 170 LEU A C 1
ATOM 1276 O O . LEU A 1 170 ? 19.843 -6.931 -10.557 1.00 97.88 170 LEU A O 1
ATOM 1280 N N . SER A 1 171 ? 20.695 -7.721 -12.475 1.00 98.00 171 SER A N 1
ATOM 1281 C CA . SER A 1 171 ? 19.499 -8.486 -12.845 1.00 98.00 171 SER A CA 1
ATOM 1282 C C . SER A 1 171 ? 19.178 -9.588 -11.833 1.00 98.00 171 SER A C 1
ATOM 1284 O O . SER A 1 171 ? 18.009 -9.775 -11.503 1.00 98.00 171 SER A O 1
ATOM 1286 N N . ARG A 1 172 ? 20.189 -10.303 -11.318 1.00 98.06 172 ARG A N 1
ATOM 1287 C CA . ARG A 1 172 ? 20.001 -11.307 -10.256 1.00 98.06 172 ARG A CA 1
ATOM 1288 C C . ARG A 1 172 ? 19.509 -10.655 -8.965 1.00 98.06 172 ARG A C 1
ATOM 1290 O O . ARG A 1 172 ? 18.494 -11.074 -8.425 1.00 98.06 172 ARG A O 1
ATOM 1297 N N . SER A 1 173 ? 20.165 -9.578 -8.528 1.00 98.00 173 SER A N 1
ATOM 1298 C CA . SER A 1 173 ? 19.762 -8.862 -7.314 1.00 98.00 173 SER A CA 1
ATOM 1299 C C . SER A 1 173 ? 18.349 -8.279 -7.412 1.00 98.00 173 SER A C 1
ATOM 1301 O O . SER A 1 173 ? 17.638 -8.274 -6.410 1.00 98.00 173 SER A O 1
ATOM 1303 N N . LEU A 1 174 ? 17.932 -7.790 -8.584 1.00 98.00 174 LEU A N 1
ATOM 1304 C CA . LEU A 1 174 ? 16.561 -7.328 -8.810 1.00 98.00 174 LEU A CA 1
ATOM 1305 C C . LEU A 1 174 ? 15.561 -8.479 -8.698 1.00 98.00 174 LEU A C 1
ATOM 1307 O O . LEU A 1 174 ? 14.573 -8.329 -7.990 1.00 98.00 174 LEU A O 1
ATOM 1311 N N . SER A 1 175 ? 15.850 -9.630 -9.309 1.00 97.81 175 SER A N 1
ATOM 1312 C CA . SER A 1 175 ? 15.005 -10.824 -9.190 1.00 97.81 175 SER A CA 1
ATOM 1313 C C . SER A 1 175 ? 14.853 -11.282 -7.734 1.00 97.81 175 SER A C 1
ATOM 1315 O O . SER A 1 175 ? 13.753 -11.643 -7.320 1.00 97.81 175 SER A O 1
ATOM 1317 N N . ASP A 1 176 ? 15.929 -11.249 -6.944 1.00 97.88 176 ASP A N 1
ATOM 1318 C CA . ASP A 1 176 ? 15.879 -11.607 -5.520 1.00 97.88 176 ASP A CA 1
ATOM 1319 C C . ASP A 1 176 ? 15.000 -10.624 -4.730 1.00 97.88 176 ASP A C 1
ATOM 1321 O O . ASP A 1 176 ? 14.173 -11.030 -3.911 1.00 97.88 176 ASP A O 1
ATOM 1325 N N . ARG A 1 177 ? 15.126 -9.318 -5.010 1.00 97.62 177 ARG A N 1
ATOM 1326 C CA . ARG A 1 177 ? 14.287 -8.282 -4.387 1.00 97.62 177 ARG A CA 1
ATOM 1327 C C . ARG A 1 177 ? 12.828 -8.376 -4.819 1.00 97.62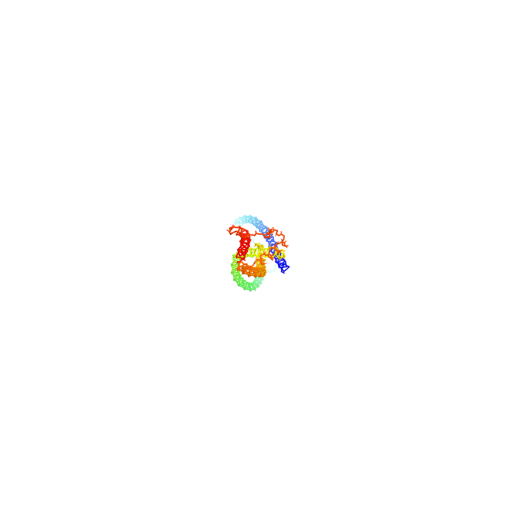 177 ARG A C 1
ATOM 1329 O O . ARG A 1 177 ? 11.947 -8.147 -3.999 1.00 97.62 177 ARG A O 1
ATOM 1336 N N . GLU A 1 178 ? 12.550 -8.728 -6.068 1.00 98.12 178 GLU A N 1
ATOM 1337 C CA . GLU A 1 178 ? 11.188 -8.975 -6.551 1.00 98.12 178 GLU A CA 1
ATOM 1338 C C . GLU A 1 178 ? 10.541 -10.159 -5.822 1.00 98.12 178 GLU A C 1
ATOM 1340 O O . GLU A 1 178 ? 9.375 -10.069 -5.431 1.00 98.12 178 GLU A O 1
ATOM 1345 N N . ALA A 1 179 ? 11.302 -11.228 -5.565 1.00 97.88 179 ALA A N 1
ATOM 1346 C CA . ALA A 1 179 ? 10.835 -12.366 -4.777 1.00 97.88 179 ALA A CA 1
ATOM 1347 C C . ALA A 1 179 ? 10.549 -11.981 -3.313 1.00 97.88 179 ALA A C 1
ATOM 1349 O O . ALA A 1 179 ? 9.498 -12.339 -2.780 1.00 97.88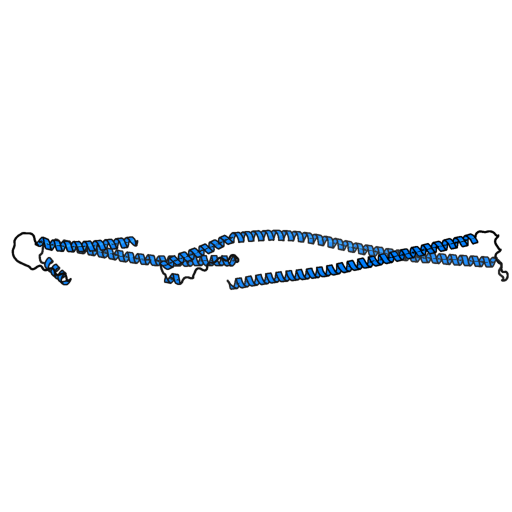 179 ALA A O 1
ATOM 1350 N N . GLU A 1 180 ? 11.431 -11.203 -2.678 1.00 98.31 180 GLU A N 1
ATOM 1351 C CA . 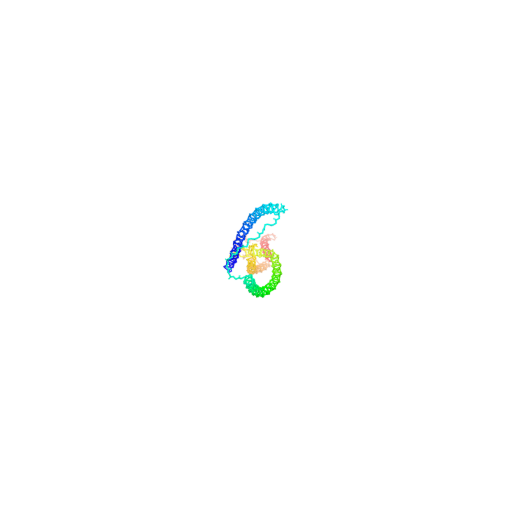GLU A 1 180 ? 11.231 -10.687 -1.314 1.00 98.31 180 GLU A CA 1
ATOM 1352 C C . GLU A 1 180 ? 9.997 -9.774 -1.223 1.00 98.31 180 GLU A C 1
ATOM 1354 O O . GLU A 1 180 ? 9.172 -9.926 -0.324 1.00 98.31 180 GLU A O 1
ATOM 1359 N N . ILE A 1 181 ? 9.816 -8.871 -2.193 1.00 97.81 181 ILE A N 1
ATOM 1360 C CA . ILE A 1 181 ? 8.630 -8.010 -2.283 1.00 97.81 181 ILE A CA 1
ATOM 1361 C C . ILE A 1 181 ? 7.360 -8.851 -2.442 1.00 97.81 181 ILE A C 1
ATOM 1363 O O . ILE A 1 181 ? 6.339 -8.520 -1.840 1.00 97.81 181 ILE A O 1
ATOM 1367 N N . SER A 1 182 ? 7.397 -9.925 -3.235 1.00 97.69 182 SER A N 1
ATOM 1368 C CA . SER A 1 182 ? 6.253 -10.831 -3.373 1.00 97.69 182 SER A CA 1
ATOM 1369 C C . SER A 1 182 ? 5.908 -11.502 -2.044 1.00 97.69 182 SER A C 1
ATOM 1371 O O . SER A 1 182 ? 4.748 -11.485 -1.647 1.00 97.69 182 SER A O 1
ATOM 1373 N N . ALA A 1 183 ? 6.905 -12.018 -1.322 1.00 98.19 183 ALA A N 1
ATOM 1374 C CA . ALA A 1 183 ? 6.691 -12.654 -0.024 1.00 98.19 183 ALA A CA 1
ATOM 1375 C C . ALA A 1 183 ? 6.117 -11.675 1.017 1.00 98.19 183 ALA A C 1
ATOM 1377 O O . ALA A 1 183 ? 5.173 -12.012 1.728 1.00 98.19 183 ALA A O 1
ATOM 1378 N N . LEU A 1 184 ? 6.634 -10.442 1.067 1.00 98.06 184 LEU A N 1
ATOM 1379 C CA . LEU A 1 184 ? 6.112 -9.400 1.956 1.00 98.06 184 LEU A CA 1
ATOM 1380 C C . LEU A 1 184 ? 4.673 -9.004 1.601 1.00 98.06 184 LEU A C 1
ATOM 1382 O O . LEU A 1 184 ? 3.866 -8.770 2.496 1.00 98.06 184 LEU A O 1
ATOM 1386 N N . ARG A 1 185 ? 4.323 -8.947 0.309 1.00 98.25 185 ARG A N 1
ATOM 1387 C CA . ARG A 1 185 ? 2.938 -8.697 -0.126 1.00 98.25 185 ARG A CA 1
ATOM 1388 C C . ARG A 1 185 ? 1.991 -9.803 0.332 1.00 98.25 185 ARG A C 1
ATOM 1390 O O . ARG A 1 185 ? 0.903 -9.490 0.807 1.00 98.25 185 ARG A O 1
ATOM 1397 N N . ASP A 1 186 ? 2.411 -11.061 0.231 1.00 97.81 186 ASP A N 1
ATOM 1398 C CA . ASP A 1 186 ? 1.619 -12.200 0.703 1.00 97.81 186 ASP A CA 1
ATOM 1399 C C . ASP A 1 186 ? 1.433 -12.160 2.231 1.00 97.81 186 ASP A C 1
ATOM 1401 O O . ASP A 1 186 ? 0.342 -12.433 2.740 1.00 97.81 186 ASP A O 1
ATOM 1405 N N . GLU A 1 187 ? 2.471 -11.768 2.977 1.00 98.31 187 GLU A N 1
ATOM 1406 C CA . GLU A 1 187 ? 2.393 -11.602 4.431 1.00 98.31 187 GLU A CA 1
ATOM 1407 C C . GLU A 1 187 ? 1.432 -10.474 4.833 1.00 98.31 187 GLU A C 1
ATOM 1409 O O . GLU A 1 187 ? 0.578 -10.684 5.701 1.00 98.31 187 GLU A O 1
ATOM 1414 N N . VAL A 1 188 ? 1.516 -9.315 4.169 1.00 97.31 188 VAL A N 1
ATOM 1415 C CA . VAL A 1 188 ? 0.589 -8.189 4.371 1.00 97.31 188 VAL A CA 1
ATOM 1416 C C . VAL A 1 188 ? -0.849 -8.621 4.088 1.00 97.31 188 VAL A C 1
ATOM 1418 O O . VAL A 1 188 ? -1.704 -8.430 4.948 1.00 97.31 188 VAL A O 1
ATOM 1421 N N . ALA A 1 189 ? -1.108 -9.298 2.967 1.00 97.81 189 ALA A N 1
ATOM 1422 C CA . ALA A 1 189 ? -2.445 -9.795 2.635 1.00 97.81 189 ALA A CA 1
ATOM 1423 C C . ALA A 1 189 ? -2.983 -10.786 3.688 1.00 97.81 189 ALA A C 1
ATOM 1425 O O . ALA A 1 189 ? -4.163 -10.763 4.044 1.00 97.81 189 ALA A O 1
ATOM 1426 N N . SER A 1 190 ? -2.120 -11.647 4.238 1.00 97.94 190 SER A N 1
ATOM 1427 C CA . SER A 1 190 ? -2.478 -12.550 5.341 1.00 97.94 190 SER A CA 1
ATOM 1428 C C . SER A 1 190 ? -2.810 -11.790 6.634 1.00 97.94 190 SER A C 1
ATOM 1430 O O . SER A 1 190 ? -3.751 -12.159 7.344 1.00 97.94 190 SER A O 1
ATOM 1432 N N . LEU A 1 191 ? -2.051 -10.744 6.972 1.00 95.00 191 LEU A N 1
ATOM 1433 C CA . LEU A 1 191 ? -2.315 -9.913 8.150 1.00 95.00 191 LEU A CA 1
ATOM 1434 C C . LEU A 1 191 ? -3.605 -9.099 7.996 1.00 95.00 191 LEU A C 1
ATOM 1436 O O . LEU A 1 191 ? -4.404 -9.068 8.931 1.00 95.00 191 LEU A O 1
ATOM 1440 N N . GLU A 1 192 ? -3.851 -8.529 6.818 1.00 94.06 192 GLU A N 1
ATOM 1441 C CA . GLU A 1 192 ? -5.107 -7.856 6.475 1.00 94.06 192 GLU A CA 1
ATOM 1442 C C . GLU A 1 192 ? -6.297 -8.810 6.628 1.00 94.06 192 GLU A C 1
ATOM 1444 O O . GLU A 1 192 ? -7.246 -8.493 7.341 1.00 94.06 192 GLU A O 1
ATOM 1449 N N . ALA A 1 193 ? -6.209 -10.032 6.090 1.00 95.00 193 ALA A N 1
ATOM 1450 C CA . ALA A 1 193 ? -7.263 -11.035 6.241 1.00 95.00 193 ALA A CA 1
ATOM 1451 C C . ALA A 1 193 ? -7.531 -11.409 7.714 1.00 95.00 193 ALA A C 1
ATOM 1453 O O . ALA A 1 193 ? -8.681 -11.611 8.114 1.00 95.00 193 ALA A O 1
ATOM 1454 N N . LYS A 1 194 ? -6.487 -11.485 8.553 1.00 94.62 194 LYS A N 1
ATOM 1455 C CA . LYS A 1 194 ? -6.645 -11.711 10.002 1.00 94.62 194 LYS A CA 1
ATOM 1456 C C . LYS A 1 194 ? -7.305 -10.522 10.698 1.00 94.62 194 LYS A C 1
ATOM 1458 O O . LYS A 1 194 ? -8.143 -10.738 11.572 1.00 94.62 194 LYS A O 1
ATOM 1463 N N . MET A 1 195 ? -6.953 -9.292 10.326 1.00 89.56 195 MET A N 1
ATOM 1464 C CA . MET A 1 195 ? -7.603 -8.088 10.851 1.00 89.56 195 MET A CA 1
ATOM 1465 C C . MET A 1 195 ? -9.078 -8.028 10.447 1.00 89.56 195 MET A C 1
ATOM 1467 O O . MET A 1 195 ? -9.935 -7.775 11.295 1.00 89.56 195 MET A O 1
ATOM 1471 N N . ASP A 1 196 ? -9.387 -8.326 9.187 1.00 89.69 196 ASP A N 1
ATOM 1472 C CA . ASP A 1 196 ? -10.750 -8.389 8.659 1.00 89.69 196 ASP A CA 1
ATOM 1473 C C . ASP A 1 196 ? -11.598 -9.412 9.427 1.00 89.69 196 ASP A C 1
ATOM 1475 O O . ASP A 1 196 ? -12.726 -9.113 9.820 1.00 89.69 196 ASP A O 1
ATOM 1479 N N . ALA A 1 197 ? -11.031 -10.585 9.732 1.00 91.81 197 ALA A N 1
ATOM 1480 C CA . ALA A 1 197 ? -11.690 -11.614 10.535 1.00 91.81 197 ALA A CA 1
ATOM 1481 C C . ALA A 1 197 ? -11.949 -11.187 11.995 1.00 91.81 197 ALA A C 1
ATOM 1483 O O . ALA A 1 197 ? -12.881 -11.689 12.623 1.00 91.81 197 ALA A O 1
ATOM 1484 N N . GLN A 1 198 ? -11.159 -10.260 12.549 1.00 90.38 198 GLN A N 1
ATOM 1485 C CA . GLN A 1 198 ? -11.342 -9.741 13.912 1.00 90.38 198 GLN A CA 1
ATOM 1486 C C . GLN A 1 198 ? -12.358 -8.592 14.005 1.00 90.38 198 GLN A C 1
ATOM 1488 O O . GLN A 1 198 ? -12.942 -8.396 15.074 1.00 90.38 198 GLN A O 1
ATOM 1493 N N . ARG A 1 199 ? -12.622 -7.858 12.912 1.00 90.19 199 ARG A N 1
ATOM 1494 C CA . ARG A 1 199 ? -13.618 -6.768 12.887 1.00 90.19 199 ARG A CA 1
ATOM 1495 C C . ARG A 1 199 ? -15.002 -7.164 13.434 1.00 90.19 199 ARG A C 1
ATOM 1497 O O . ARG A 1 199 ? -15.498 -6.423 14.286 1.00 90.19 199 ARG A O 1
ATOM 1504 N N . PRO A 1 200 ? -15.626 -8.295 13.035 1.00 91.31 200 PRO A N 1
ATOM 1505 C CA . PRO A 1 200 ? -16.938 -8.673 13.563 1.00 91.31 200 PRO A CA 1
ATOM 1506 C C . PRO A 1 200 ? -16.899 -8.996 15.060 1.00 91.31 200 PRO A C 1
ATOM 1508 O O . PRO A 1 200 ? -17.793 -8.585 15.793 1.00 91.31 200 PRO A O 1
ATOM 1511 N N . VAL A 1 201 ? -15.836 -9.649 15.540 1.00 91.62 201 VAL A N 1
ATOM 1512 C CA . VAL A 1 201 ? -15.674 -9.974 16.969 1.00 91.62 201 VAL A CA 1
ATOM 1513 C C . VAL A 1 201 ? -15.622 -8.697 17.808 1.00 91.62 201 VAL A C 1
ATOM 1515 O O . VAL A 1 201 ? -16.247 -8.610 18.863 1.00 91.62 201 VAL A O 1
ATOM 1518 N N . LEU A 1 202 ? -14.905 -7.681 17.330 1.00 91.12 202 LEU A N 1
ATOM 1519 C CA . LEU A 1 202 ? -14.811 -6.399 18.017 1.00 91.12 202 LEU A CA 1
ATOM 1520 C C . LEU A 1 202 ? -16.148 -5.642 18.019 1.00 91.12 202 LEU A C 1
ATOM 1522 O O . LEU A 1 202 ? -16.526 -5.071 19.043 1.00 91.12 202 LEU A O 1
ATOM 1526 N N . ALA A 1 203 ? -16.882 -5.669 16.904 1.00 91.06 203 ALA A N 1
ATOM 1527 C CA . ALA A 1 203 ? -18.221 -5.089 16.822 1.00 91.06 203 ALA A CA 1
ATOM 1528 C C . ALA A 1 203 ? -19.191 -5.764 17.812 1.00 91.06 203 ALA A C 1
ATOM 1530 O O . ALA A 1 203 ? -19.919 -5.078 18.534 1.00 91.06 203 ALA A O 1
ATOM 1531 N N . GLU A 1 204 ? -19.150 -7.096 17.911 1.00 92.25 204 GLU A N 1
ATOM 1532 C CA . GLU A 1 204 ? -19.932 -7.858 18.889 1.00 92.25 204 GLU A CA 1
ATOM 1533 C C . GLU A 1 204 ? -19.562 -7.499 20.333 1.00 92.25 204 GLU A C 1
ATOM 1535 O O . GLU A 1 204 ? -20.455 -7.285 21.154 1.00 92.25 204 GLU A O 1
ATOM 1540 N N . GLN A 1 205 ? -18.269 -7.381 20.652 1.00 92.56 205 GLN A N 1
ATOM 1541 C CA . GLN A 1 205 ? -17.803 -6.999 21.991 1.00 92.56 205 GLN A CA 1
ATOM 1542 C C . GLN A 1 205 ? -18.298 -5.613 22.412 1.00 92.56 205 GLN A C 1
ATOM 1544 O O . GLN A 1 205 ? -18.794 -5.461 23.529 1.00 92.56 205 GLN A O 1
ATOM 1549 N N . ILE A 1 206 ? -18.216 -4.621 21.522 1.00 92.12 206 ILE A N 1
ATOM 1550 C CA . ILE A 1 206 ? -18.727 -3.266 21.782 1.00 92.12 206 ILE A CA 1
ATOM 1551 C C . ILE A 1 206 ? -20.241 -3.310 22.013 1.00 92.12 206 ILE A C 1
ATOM 1553 O O . ILE A 1 206 ? -20.736 -2.717 22.972 1.00 92.12 206 ILE A O 1
ATOM 1557 N N . GLY A 1 207 ? -20.973 -4.071 21.192 1.00 91.75 207 GLY A N 1
ATOM 1558 C CA . GLY A 1 207 ? -22.412 -4.267 21.368 1.00 91.75 207 GLY A CA 1
ATOM 1559 C C . GLY A 1 207 ? -22.766 -4.933 22.703 1.00 91.75 207 GLY A C 1
ATOM 1560 O O . GLY A 1 207 ? -23.706 -4.512 23.377 1.00 91.75 207 GLY A O 1
ATOM 1561 N N . CYS A 1 208 ? -22.002 -5.942 23.127 1.00 91.88 208 CYS A N 1
ATOM 1562 C CA . CYS A 1 208 ? -22.167 -6.589 24.429 1.00 91.88 208 CYS A CA 1
ATOM 1563 C C . CYS A 1 208 ? -21.882 -5.634 25.593 1.00 91.88 208 CYS A C 1
ATOM 1565 O O . CYS A 1 208 ? -22.677 -5.583 26.529 1.00 91.88 208 CYS A O 1
ATOM 1567 N N . ALA A 1 209 ? -20.792 -4.864 25.532 1.00 92.12 209 ALA A N 1
ATOM 1568 C CA . ALA A 1 209 ? -20.452 -3.885 26.561 1.00 92.12 209 ALA A CA 1
ATOM 1569 C C . ALA A 1 209 ? -21.540 -2.809 26.701 1.00 92.12 209 ALA A C 1
ATOM 1571 O O . ALA A 1 209 ? -21.927 -2.485 27.821 1.00 92.12 209 ALA A O 1
ATOM 1572 N N . SER A 1 210 ? -22.093 -2.330 25.579 1.00 91.50 210 SER A N 1
ATOM 1573 C CA . SER A 1 210 ? -23.221 -1.392 25.584 1.00 91.50 210 SER A CA 1
ATOM 1574 C C . SER A 1 210 ? -24.445 -1.966 26.281 1.00 91.50 210 SER A C 1
ATOM 1576 O O . SER A 1 210 ? -24.989 -1.331 27.178 1.00 91.50 210 SER A O 1
ATOM 1578 N N . ARG A 1 211 ? -24.864 -3.180 25.899 1.00 92.81 211 ARG A N 1
ATOM 1579 C CA . ARG A 1 211 ? -26.036 -3.824 26.508 1.00 92.81 211 ARG A CA 1
ATOM 1580 C C . ARG A 1 211 ? -25.854 -4.019 28.009 1.00 92.81 211 ARG A C 1
ATOM 1582 O O . ARG A 1 211 ? -26.743 -3.659 28.771 1.00 92.81 211 ARG A O 1
ATOM 1589 N N . LEU A 1 212 ? -24.692 -4.522 28.431 1.00 92.75 212 LEU A N 1
ATOM 1590 C CA . LEU A 1 212 ? -24.379 -4.703 29.850 1.00 92.75 212 LEU A CA 1
ATOM 1591 C C . LEU A 1 212 ? -24.419 -3.378 30.614 1.00 92.75 212 LEU A C 1
ATOM 1593 O O . LEU A 1 212 ? -24.968 -3.323 31.710 1.00 92.75 212 LEU A O 1
ATOM 1597 N N . TYR A 1 213 ? -23.861 -2.312 30.042 1.00 93.12 213 TYR A N 1
ATOM 1598 C CA . TYR A 1 213 ? -23.904 -0.982 30.640 1.00 93.12 213 TYR A CA 1
ATOM 1599 C C . TYR A 1 213 ? -25.345 -0.496 30.847 1.00 93.12 213 TYR A C 1
ATOM 1601 O O . TYR A 1 213 ? -25.700 -0.072 31.948 1.00 93.12 213 TYR A O 1
ATOM 1609 N N . ASP A 1 214 ? -26.183 -0.603 29.813 1.00 91.75 214 ASP A N 1
ATOM 1610 C CA . ASP A 1 214 ? -27.577 -0.156 29.849 1.00 91.75 214 ASP A CA 1
ATOM 1611 C C . ASP A 1 214 ? -28.420 -0.977 30.840 1.00 91.75 214 ASP A C 1
ATOM 1613 O O . ASP A 1 214 ? -29.192 -0.411 31.619 1.00 91.75 214 ASP A O 1
ATOM 1617 N N . GLU A 1 215 ? -28.244 -2.301 30.865 1.00 93.62 215 GLU A N 1
ATOM 1618 C CA . GLU A 1 215 ? -28.909 -3.202 31.815 1.00 93.62 215 GLU A CA 1
ATOM 1619 C C . GLU A 1 215 ? -28.505 -2.896 33.264 1.00 93.62 215 GLU A C 1
ATOM 1621 O O . GLU A 1 215 ? -29.359 -2.763 34.143 1.00 93.62 215 GLU A O 1
ATOM 1626 N N . LEU A 1 216 ? -27.210 -2.717 33.533 1.00 93.62 216 LEU A N 1
ATOM 1627 C CA . LEU A 1 216 ? -26.724 -2.395 34.875 1.00 93.62 216 LEU A CA 1
ATOM 1628 C C . LEU A 1 216 ? -27.173 -1.004 35.328 1.00 93.62 216 LEU A C 1
ATOM 1630 O O . LEU A 1 216 ? -27.531 -0.825 36.493 1.00 93.62 216 LEU A O 1
ATOM 1634 N N . ARG A 1 217 ? -27.223 -0.025 34.418 1.00 91.88 217 ARG A N 1
ATOM 1635 C CA . ARG A 1 217 ? -27.779 1.299 34.716 1.00 91.88 217 ARG A CA 1
ATOM 1636 C C . ARG A 1 217 ? -29.251 1.204 35.114 1.00 91.88 217 ARG A C 1
ATOM 1638 O O . ARG A 1 217 ? -29.648 1.866 36.071 1.00 91.88 217 ARG A O 1
ATOM 1645 N N . GLN A 1 218 ? -30.047 0.359 34.453 1.00 93.25 218 GLN A N 1
ATOM 1646 C CA . GLN A 1 218 ? -31.438 0.106 34.856 1.00 93.25 218 GLN A CA 1
ATOM 1647 C C . GLN A 1 218 ? -31.532 -0.514 36.257 1.00 93.25 218 GLN A C 1
ATOM 1649 O O . GLN A 1 218 ? -32.386 -0.107 37.044 1.00 93.25 218 GLN A O 1
ATOM 1654 N N . VAL A 1 219 ? -30.637 -1.441 36.613 1.00 94.69 219 VAL A N 1
ATOM 1655 C CA . VAL A 1 219 ? -30.581 -1.991 37.980 1.00 94.69 219 VAL A CA 1
ATOM 1656 C C . VAL A 1 219 ? -30.304 -0.890 39.004 1.00 94.69 219 VAL A C 1
ATOM 1658 O O . VAL A 1 219 ? -30.982 -0.828 40.029 1.00 94.69 219 VAL A O 1
ATOM 1661 N N . VAL A 1 220 ? -29.357 0.014 38.726 1.00 93.44 220 VAL A N 1
ATOM 1662 C CA . VAL A 1 220 ? -29.100 1.163 39.610 1.00 93.44 220 VAL A CA 1
ATOM 1663 C C . VAL A 1 220 ? -30.331 2.071 39.683 1.00 93.44 220 VAL A C 1
ATOM 1665 O O . VAL A 1 220 ? -30.712 2.438 40.788 1.00 93.44 220 VAL A O 1
ATOM 1668 N N . MET A 1 221 ? -31.007 2.361 38.562 1.00 92.38 221 MET A N 1
ATOM 1669 C CA . MET A 1 221 ? -32.233 3.182 38.538 1.00 92.38 221 MET A CA 1
ATOM 1670 C C . MET A 1 221 ? -33.327 2.644 39.469 1.00 92.38 221 MET A C 1
ATOM 1672 O O . MET A 1 221 ? -34.006 3.430 40.126 1.00 92.38 221 MET A O 1
ATOM 1676 N N . LEU A 1 222 ? -33.512 1.320 39.528 1.00 92.00 222 LEU A N 1
ATOM 1677 C CA . LEU A 1 222 ? -34.530 0.688 40.378 1.00 92.00 222 LEU A CA 1
ATOM 1678 C C . LEU A 1 222 ? -34.235 0.836 41.876 1.00 92.00 222 LEU A C 1
ATOM 1680 O O . LEU A 1 222 ? -35.157 0.822 42.691 1.00 92.00 222 LEU A O 1
ATOM 1684 N N . VAL A 1 223 ? -32.960 0.958 42.243 1.00 92.31 223 VAL A N 1
ATOM 1685 C CA . VAL A 1 223 ? -32.511 1.000 43.639 1.00 92.31 223 VAL A CA 1
ATOM 1686 C C . VAL A 1 223 ? -32.258 2.429 44.125 1.00 92.31 223 VAL A C 1
ATOM 1688 O O . VAL A 1 223 ? -32.539 2.752 45.280 1.00 92.31 223 VAL A O 1
ATOM 1691 N N . ASP A 1 224 ? -31.713 3.273 43.253 1.00 91.75 224 ASP A N 1
ATOM 1692 C CA . ASP A 1 224 ? -31.286 4.642 43.522 1.00 91.75 224 ASP A CA 1
ATOM 1693 C C . ASP A 1 224 ? -31.326 5.461 42.217 1.00 91.75 224 ASP A C 1
ATOM 1695 O O . ASP A 1 224 ? -30.355 5.533 41.455 1.00 91.75 224 ASP A O 1
ATOM 1699 N N . ALA A 1 225 ? -32.490 6.058 41.946 1.00 89.88 225 ALA A N 1
ATOM 1700 C CA . ALA A 1 225 ? -32.737 6.831 40.730 1.00 89.88 225 ALA A CA 1
ATOM 1701 C C . ALA A 1 225 ? -31.792 8.039 40.595 1.00 89.88 225 ALA A C 1
ATOM 1703 O O . ALA A 1 225 ? -31.307 8.324 39.499 1.00 89.88 225 ALA A O 1
ATOM 1704 N N . ASP A 1 226 ? -31.472 8.711 41.702 1.00 89.31 226 ASP A N 1
ATOM 1705 C CA . ASP A 1 226 ? -30.580 9.872 41.701 1.00 89.31 226 ASP A CA 1
ATOM 1706 C C . ASP A 1 226 ? -29.161 9.464 41.285 1.00 89.31 226 ASP A C 1
ATOM 1708 O O . ASP A 1 226 ? -28.550 10.103 40.426 1.00 89.31 226 ASP A O 1
ATOM 1712 N N . ALA A 1 227 ? -28.654 8.343 41.810 1.00 87.38 227 ALA A N 1
ATOM 1713 C CA . ALA A 1 227 ? -27.345 7.823 41.420 1.00 87.38 227 ALA A CA 1
ATOM 1714 C C . ALA A 1 227 ? -27.277 7.425 39.937 1.00 87.38 227 ALA A C 1
ATOM 1716 O O . ALA A 1 227 ? -26.249 7.626 39.292 1.00 87.38 227 ALA A O 1
ATOM 1717 N N . ALA A 1 228 ? -28.358 6.881 39.379 1.00 85.25 228 ALA A N 1
ATOM 1718 C CA . ALA A 1 228 ? -28.367 6.440 37.989 1.00 85.25 228 ALA A CA 1
ATOM 1719 C C . ALA A 1 228 ? -28.537 7.572 36.962 1.00 85.25 228 ALA A C 1
ATOM 1721 O O . ALA A 1 228 ? -28.033 7.456 35.842 1.00 85.25 228 ALA A O 1
ATOM 1722 N N . THR A 1 229 ? -29.168 8.688 37.336 1.00 86.94 229 THR A N 1
ATOM 1723 C CA . THR A 1 229 ? -29.195 9.899 36.492 1.00 86.94 229 THR A CA 1
ATOM 1724 C C . THR A 1 229 ? -27.843 10.613 36.423 1.00 86.94 229 THR A C 1
ATOM 1726 O O . THR A 1 229 ? -27.568 11.294 35.440 1.00 86.94 229 THR A O 1
ATOM 1729 N N . ALA A 1 230 ? -26.974 10.420 37.422 1.00 88.50 230 ALA A N 1
ATOM 1730 C CA . ALA A 1 230 ? -25.604 10.936 37.415 1.00 88.50 230 ALA A CA 1
ATOM 1731 C C . ALA A 1 230 ? -24.644 10.115 36.531 1.00 88.50 230 ALA A C 1
ATOM 1733 O O . ALA A 1 230 ? -23.519 10.553 36.275 1.00 88.50 230 ALA A O 1
ATOM 1734 N N . LEU A 1 231 ? -25.062 8.927 36.078 1.00 86.88 231 LEU A N 1
ATOM 1735 C CA . LEU A 1 231 ? -24.269 8.095 35.180 1.00 86.88 231 LEU A CA 1
ATOM 1736 C C . LEU A 1 231 ? -24.340 8.618 33.735 1.00 86.88 231 LEU A C 1
ATOM 1738 O O . LEU A 1 231 ? -25.416 9.037 33.296 1.00 86.88 231 LEU A O 1
ATOM 1742 N N . PRO A 1 232 ? -23.221 8.563 32.987 1.00 83.38 232 PRO A N 1
ATOM 1743 C CA . PRO A 1 232 ? -23.198 8.898 31.568 1.00 83.38 232 PRO A CA 1
ATOM 1744 C C . PRO A 1 232 ? -24.224 8.097 30.758 1.00 83.38 232 PRO A C 1
ATOM 1746 O O . PRO A 1 232 ? -24.585 6.975 31.112 1.00 83.38 232 PRO A O 1
ATOM 1749 N N . ASP A 1 233 ? -24.668 8.649 29.633 1.00 79.56 233 ASP A N 1
ATOM 1750 C CA . ASP A 1 233 ? -25.391 7.847 28.651 1.00 79.56 233 ASP A CA 1
ATOM 1751 C C . ASP A 1 233 ? -24.416 6.939 27.888 1.00 79.56 233 ASP A C 1
ATOM 1753 O O . ASP A 1 233 ? -23.237 7.259 27.710 1.00 79.56 233 ASP A O 1
ATOM 1757 N N . SER A 1 234 ? -24.916 5.785 27.448 1.00 74.31 234 SER A N 1
ATOM 1758 C CA . SER A 1 234 ? -24.174 4.843 26.613 1.00 74.31 234 SER A CA 1
ATOM 1759 C C . SER A 1 234 ? -23.777 5.506 25.287 1.00 74.31 234 SER A C 1
ATOM 1761 O O . SER A 1 234 ? -24.628 5.937 24.508 1.00 74.31 234 SER A O 1
ATOM 1763 N N . VAL A 1 235 ? -22.469 5.592 25.020 1.00 67.00 235 VAL A N 1
ATOM 1764 C CA . VAL A 1 235 ? -21.902 6.077 23.746 1.00 67.00 235 VAL A CA 1
ATOM 1765 C C . VAL A 1 235 ? -20.941 5.022 23.193 1.00 67.00 235 VAL A C 1
ATOM 1767 O O . VAL A 1 235 ? -19.778 5.285 22.894 1.00 67.00 235 VAL A O 1
ATOM 1770 N N . PHE A 1 236 ? -21.411 3.780 23.095 1.00 77.88 236 PHE A N 1
ATOM 1771 C CA . PHE A 1 236 ? -20.626 2.668 22.559 1.00 77.88 236 PHE A CA 1
ATOM 1772 C C . PHE A 1 236 ? -21.049 2.389 21.123 1.00 77.88 236 PHE A C 1
ATOM 1774 O O . PHE A 1 236 ? -21.974 1.624 20.863 1.00 77.88 236 PHE A O 1
ATOM 1781 N N . VAL A 1 237 ? -20.376 3.036 20.172 1.00 73.50 237 VAL A N 1
ATOM 1782 C CA . VAL A 1 237 ? -20.658 2.860 18.744 1.00 73.50 237 VAL A CA 1
ATOM 1783 C C . VAL A 1 237 ? -19.411 2.339 18.052 1.00 73.50 237 VAL A C 1
ATOM 1785 O O . VAL A 1 237 ? -18.357 2.973 18.087 1.00 73.50 237 VAL A O 1
ATOM 1788 N N . TRP A 1 238 ? -19.537 1.176 17.417 1.00 71.81 238 TRP A N 1
ATOM 1789 C CA . TRP A 1 238 ? -18.490 0.651 16.550 1.00 71.81 238 TRP A CA 1
ATOM 1790 C C . TRP A 1 238 ? -18.377 1.493 15.276 1.00 71.81 238 TRP A C 1
ATOM 1792 O O . TRP A 1 238 ? -19.389 1.872 14.682 1.00 71.81 238 TRP A O 1
ATOM 1802 N N . LYS A 1 239 ? -17.141 1.763 14.847 1.00 76.69 239 LYS A N 1
ATOM 1803 C CA . LYS A 1 239 ? -16.837 2.454 13.592 1.00 76.69 239 LYS A CA 1
ATOM 1804 C C . LYS A 1 239 ? -16.012 1.532 12.703 1.00 76.69 239 LYS A C 1
ATOM 1806 O O . LYS A 1 239 ? -14.850 1.265 12.988 1.00 76.69 239 LYS A O 1
ATOM 1811 N N . GLU A 1 240 ? -16.617 1.096 11.602 1.00 67.50 240 GLU A N 1
ATOM 1812 C CA . GLU A 1 240 ? -16.063 0.107 10.666 1.00 67.50 240 GLU A CA 1
ATOM 1813 C C . GLU A 1 240 ? -14.671 0.440 10.125 1.00 67.50 240 GLU A C 1
ATOM 1815 O O . GLU A 1 240 ? -13.876 -0.454 9.841 1.00 67.50 240 GLU A O 1
ATOM 1820 N N . THR A 1 241 ? -14.362 1.729 10.011 1.00 67.81 241 THR A N 1
ATOM 1821 C CA . THR A 1 241 ? -13.170 2.224 9.322 1.00 67.81 241 THR A CA 1
ATOM 1822 C C . THR A 1 241 ? -11.932 2.350 10.207 1.00 67.81 241 THR A C 1
ATOM 1824 O O . THR A 1 241 ? -10.839 2.468 9.668 1.00 67.81 241 THR A O 1
ATOM 1827 N N . ASP A 1 242 ? -12.071 2.339 11.537 1.00 83.12 242 ASP A N 1
ATOM 1828 C CA . ASP A 1 242 ? -10.950 2.541 12.465 1.00 83.12 242 ASP A CA 1
ATOM 1829 C C . ASP A 1 242 ? -10.958 1.457 13.556 1.00 83.12 242 ASP A C 1
ATOM 1831 O O . ASP A 1 242 ? -11.695 1.520 14.549 1.00 83.12 242 ASP A O 1
ATOM 1835 N N . VAL A 1 243 ? -10.144 0.416 13.345 1.00 82.19 243 VAL A N 1
ATOM 1836 C CA . VAL A 1 243 ? -10.008 -0.722 14.270 1.00 82.19 243 VAL A CA 1
ATOM 1837 C C . VAL A 1 243 ? -9.349 -0.285 15.580 1.00 82.19 243 VAL A C 1
ATOM 1839 O O . VAL A 1 243 ? -9.706 -0.796 16.640 1.00 82.19 243 VAL A O 1
ATOM 1842 N N . GLU A 1 244 ? -8.433 0.684 15.543 1.00 86.44 244 GLU A N 1
ATOM 1843 C CA . GLU A 1 244 ? -7.757 1.179 16.741 1.00 86.44 244 GLU A CA 1
ATOM 1844 C C . GLU A 1 244 ? -8.708 2.025 17.601 1.00 86.44 244 GLU A C 1
ATOM 1846 O O . GLU A 1 244 ? -8.738 1.913 18.835 1.00 86.44 244 GLU A O 1
ATOM 1851 N N . GLU A 1 245 ? -9.539 2.857 16.969 1.00 87.75 245 GLU A N 1
ATOM 1852 C CA . GLU A 1 245 ? -10.639 3.538 17.647 1.00 87.75 245 GLU A CA 1
ATOM 1853 C C . GLU A 1 245 ? -11.655 2.560 18.204 1.00 87.75 245 GLU A C 1
ATOM 1855 O O . GLU A 1 245 ? -11.986 2.663 19.386 1.00 87.75 245 GLU A O 1
ATOM 1860 N N . SER A 1 246 ? -12.044 1.555 17.428 1.00 89.31 246 SER A N 1
ATOM 1861 C CA . SER A 1 246 ? -12.957 0.510 17.883 1.00 89.31 246 SER A CA 1
ATOM 1862 C C . SER A 1 246 ? -12.403 -0.277 19.080 1.00 89.31 246 SER A C 1
ATOM 1864 O O . SER A 1 246 ? -13.134 -0.524 20.038 1.00 89.31 246 SER A O 1
ATOM 1866 N N . LEU A 1 247 ? -11.107 -0.612 19.099 1.00 89.56 247 LEU A N 1
ATOM 1867 C CA . LEU A 1 247 ? -10.462 -1.284 20.238 1.00 89.56 247 LEU A CA 1
ATOM 1868 C C . LEU A 1 247 ? -10.505 -0.418 21.494 1.00 89.56 247 LEU A C 1
ATOM 1870 O O . LEU A 1 247 ? -10.810 -0.905 22.583 1.00 89.56 247 LEU A O 1
ATOM 1874 N N . LYS A 1 248 ? -10.249 0.882 21.342 1.00 90.31 248 LYS A N 1
ATOM 1875 C CA . LYS A 1 248 ? -10.322 1.827 22.454 1.00 90.31 248 LYS A CA 1
ATOM 1876 C C . LYS A 1 248 ? -11.752 1.979 22.979 1.00 90.31 248 LYS A C 1
ATOM 1878 O O . LYS A 1 248 ? -11.932 1.977 24.191 1.00 90.31 248 LYS A O 1
ATOM 1883 N N . VAL A 1 249 ? -12.747 2.063 22.094 1.00 90.06 249 VAL A N 1
ATOM 1884 C CA . VAL A 1 249 ? -14.172 2.114 22.470 1.00 90.06 249 VAL A CA 1
ATOM 1885 C C . VAL A 1 249 ? -14.588 0.833 23.196 1.00 90.06 249 VAL A C 1
ATOM 1887 O O . VAL A 1 249 ? -15.259 0.912 24.220 1.00 90.06 249 VAL A O 1
ATOM 1890 N N . SER A 1 250 ? -14.143 -0.338 22.729 1.00 90.81 250 SER A N 1
ATOM 1891 C CA . SER A 1 250 ? -14.390 -1.625 23.397 1.00 90.81 250 SER A CA 1
ATOM 1892 C C . SER A 1 250 ? -13.790 -1.664 24.807 1.00 90.81 250 SER A C 1
ATOM 1894 O O . SER A 1 250 ? -14.464 -2.020 25.776 1.00 90.81 250 SER A O 1
ATOM 1896 N N . LEU A 1 251 ? -12.536 -1.227 24.958 1.00 91.56 251 LEU A N 1
ATOM 1897 C CA . LEU A 1 251 ? -11.867 -1.172 26.259 1.00 91.56 251 LEU A CA 1
ATOM 1898 C C . LEU A 1 251 ? -12.542 -0.180 27.219 1.00 91.56 251 LEU A C 1
ATOM 1900 O O . LEU A 1 251 ? -12.749 -0.481 28.392 1.00 91.56 251 LEU A O 1
ATOM 1904 N N . GLU A 1 252 ? -12.892 1.008 26.731 1.00 91.00 252 GLU A N 1
ATOM 1905 C CA . GLU A 1 252 ? -13.569 2.029 27.531 1.00 91.00 252 GLU A CA 1
ATOM 1906 C C . GLU A 1 252 ? -14.972 1.565 27.939 1.00 91.00 252 GLU A C 1
ATOM 1908 O O . GLU A 1 252 ? -15.336 1.688 29.107 1.00 91.00 252 GLU A O 1
ATOM 1913 N N . GLY A 1 253 ? -15.716 0.921 27.036 1.00 89.69 253 GLY A N 1
ATOM 1914 C CA . GLY A 1 253 ? -17.038 0.383 27.345 1.00 89.69 253 GLY A CA 1
ATOM 1915 C C . GLY A 1 253 ? -17.040 -0.792 28.300 1.00 89.69 253 GLY A C 1
ATOM 1916 O O . GLY A 1 253 ? -17.855 -0.824 29.220 1.00 89.69 253 GLY A O 1
ATOM 1917 N N . THR A 1 254 ? -16.095 -1.718 28.166 1.00 91.69 254 THR A N 1
ATOM 1918 C CA . THR A 1 254 ? -15.949 -2.814 29.136 1.00 91.69 254 THR A CA 1
ATOM 1919 C C . THR A 1 254 ? -15.565 -2.299 30.521 1.00 91.69 254 THR A C 1
ATOM 1921 O O . THR A 1 254 ? -16.124 -2.758 31.518 1.00 91.69 254 THR A O 1
ATOM 1924 N N . ARG A 1 255 ? -14.684 -1.294 30.604 1.00 92.75 255 ARG A N 1
ATOM 1925 C CA . ARG A 1 255 ? -14.360 -0.620 31.867 1.00 92.75 255 ARG A CA 1
ATOM 1926 C C . ARG A 1 255 ? -15.581 0.070 32.477 1.00 92.75 255 ARG A C 1
ATOM 1928 O O . ARG A 1 255 ? -15.857 -0.127 33.654 1.00 92.75 255 ARG A O 1
ATOM 1935 N N . MET A 1 256 ? -16.322 0.847 31.691 1.00 91.62 256 MET A N 1
ATOM 1936 C CA . MET A 1 256 ? -17.519 1.543 32.169 1.00 91.62 256 MET A CA 1
ATOM 1937 C C . MET A 1 256 ? -18.599 0.565 32.650 1.00 91.62 256 MET A C 1
ATOM 1939 O O . MET A 1 256 ? -19.206 0.793 33.695 1.00 91.62 256 MET A O 1
ATOM 1943 N N . ALA A 1 257 ? -18.813 -0.541 31.931 1.00 92.12 257 ALA A N 1
ATOM 1944 C CA . ALA A 1 257 ? -19.728 -1.599 32.355 1.00 92.12 257 ALA A CA 1
ATOM 1945 C C . ALA A 1 257 ? -19.289 -2.226 33.689 1.00 92.12 257 ALA A C 1
ATOM 1947 O O . ALA A 1 257 ? -20.123 -2.443 34.566 1.00 92.12 257 ALA A O 1
ATOM 1948 N N . TYR A 1 258 ? -17.986 -2.460 33.880 1.00 94.19 258 TYR A N 1
ATOM 1949 C CA . TYR A 1 258 ? -17.444 -2.943 35.152 1.00 94.19 258 TYR A CA 1
ATOM 1950 C C . TYR A 1 258 ? -17.652 -1.941 36.300 1.00 94.19 258 TYR A C 1
ATOM 1952 O O . TYR A 1 258 ? -18.089 -2.330 37.384 1.00 94.19 258 TYR A O 1
ATOM 1960 N N . ASP A 1 259 ? -17.393 -0.654 36.062 1.00 92.56 259 ASP A N 1
ATOM 1961 C CA . ASP A 1 259 ? -17.544 0.394 37.075 1.00 92.56 259 ASP A CA 1
ATOM 1962 C C . ASP A 1 259 ? -19.013 0.524 37.529 1.00 92.56 259 ASP A C 1
ATOM 1964 O O . ASP A 1 259 ? -19.290 0.595 38.733 1.00 92.56 259 ASP A O 1
ATOM 1968 N N . ILE A 1 260 ? -19.978 0.465 36.597 1.00 93.12 260 ILE A N 1
ATOM 1969 C CA . ILE A 1 260 ? -21.403 0.415 36.962 1.00 93.12 260 ILE A CA 1
ATOM 1970 C C . ILE A 1 260 ? -21.749 -0.899 37.654 1.00 93.12 260 ILE A C 1
ATOM 1972 O O . ILE A 1 260 ? -22.493 -0.864 38.628 1.00 93.12 260 ILE A O 1
ATOM 1976 N N . ALA A 1 261 ? -21.216 -2.047 37.226 1.00 94.38 261 ALA A N 1
ATOM 1977 C CA . ALA A 1 261 ? -21.484 -3.322 37.894 1.00 94.38 261 ALA A CA 1
ATOM 1978 C C . ALA A 1 261 ? -21.088 -3.275 39.377 1.00 94.38 261 ALA A C 1
ATOM 1980 O O . ALA A 1 261 ? -21.855 -3.701 40.243 1.00 94.38 261 ALA A O 1
ATOM 1981 N N . ALA A 1 262 ? -19.921 -2.701 39.680 1.00 95.56 262 ALA A N 1
ATOM 1982 C CA . ALA A 1 262 ? -19.456 -2.505 41.048 1.00 95.56 262 ALA A CA 1
ATOM 1983 C C . ALA A 1 262 ? -20.382 -1.564 41.840 1.00 95.56 262 ALA A C 1
ATOM 1985 O O . ALA A 1 262 ? -20.749 -1.866 42.979 1.00 95.56 262 ALA A O 1
ATOM 1986 N N . MET A 1 263 ? -20.814 -0.456 41.228 1.00 93.31 263 MET A N 1
ATOM 1987 C CA . MET A 1 263 ? -21.765 0.472 41.845 1.00 93.31 263 MET A CA 1
ATOM 1988 C C . MET A 1 263 ? -23.129 -0.183 42.092 1.00 93.31 263 MET A C 1
ATOM 1990 O O . MET A 1 263 ? -23.675 -0.062 43.188 1.00 93.31 263 MET A O 1
ATOM 1994 N N . ALA A 1 264 ? -23.671 -0.898 41.107 1.00 94.75 264 ALA A N 1
ATOM 1995 C CA . ALA A 1 264 ? -24.931 -1.622 41.203 1.00 94.75 264 ALA A CA 1
ATOM 1996 C C . ALA A 1 264 ? -24.881 -2.639 42.343 1.00 94.75 264 ALA A C 1
ATOM 1998 O O . ALA A 1 264 ? -25.780 -2.658 43.182 1.00 94.75 264 ALA A O 1
ATOM 1999 N N . LEU A 1 265 ? -23.793 -3.408 42.447 1.00 95.44 265 LEU A N 1
ATOM 2000 C CA . LEU A 1 265 ? -23.585 -4.352 43.541 1.00 95.44 265 LEU A CA 1
ATOM 2001 C C . LEU A 1 265 ? -23.602 -3.653 44.909 1.00 95.44 265 LEU A C 1
ATOM 2003 O O . LEU A 1 265 ? -24.263 -4.124 45.836 1.00 95.44 265 LEU A O 1
ATOM 2007 N N . GLN A 1 266 ? -22.918 -2.513 45.033 1.00 95.38 266 GLN A N 1
ATOM 2008 C CA . GLN A 1 266 ? -22.907 -1.730 46.267 1.00 95.38 266 GLN A CA 1
ATOM 2009 C C . GLN A 1 266 ? -24.306 -1.202 46.616 1.00 95.38 266 GLN A C 1
ATOM 2011 O O . GLN A 1 266 ? -24.754 -1.350 47.753 1.00 95.38 266 GLN A O 1
ATOM 2016 N N . LYS A 1 267 ? -25.010 -0.597 45.652 1.00 93.31 267 LYS A N 1
ATOM 2017 C CA . LYS A 1 267 ? -26.339 0.001 45.855 1.00 93.31 267 LYS A CA 1
ATOM 2018 C C . LYS A 1 267 ? -27.384 -1.053 46.208 1.00 93.31 267 LYS A C 1
ATOM 2020 O O . LYS A 1 267 ? -28.107 -0.876 47.187 1.00 93.31 267 LYS A O 1
ATOM 2025 N N . VAL A 1 268 ? -27.410 -2.172 45.482 1.00 95.19 268 VAL A N 1
ATOM 2026 C CA . VAL A 1 268 ? -28.269 -3.328 45.788 1.00 95.19 268 VAL A CA 1
ATOM 2027 C C . VAL A 1 268 ? -27.962 -3.869 47.185 1.00 95.19 268 VAL A C 1
ATOM 2029 O O . VAL A 1 268 ? -28.889 -4.164 47.937 1.00 95.19 268 VAL A O 1
ATOM 2032 N N . GLY A 1 269 ? -26.682 -3.945 47.568 1.00 93.44 269 GLY A N 1
ATOM 2033 C CA . GLY A 1 269 ? -26.267 -4.335 48.916 1.00 93.44 269 GLY A CA 1
ATOM 2034 C C . GLY A 1 269 ? -26.865 -3.433 49.998 1.00 93.44 269 GLY A C 1
ATOM 2035 O O . GLY A 1 269 ? -27.534 -3.928 50.901 1.00 93.44 269 GLY A O 1
ATOM 2036 N N . VAL A 1 270 ? -26.709 -2.113 49.863 1.00 93.88 270 VAL A N 1
ATOM 2037 C CA . VAL A 1 270 ? -27.263 -1.128 50.811 1.00 93.88 270 VAL A CA 1
ATOM 2038 C C . VAL A 1 270 ? -28.791 -1.208 50.883 1.00 93.88 270 VAL A C 1
ATOM 2040 O O . VAL A 1 270 ? -29.363 -1.162 51.973 1.00 93.88 270 VAL A O 1
ATOM 2043 N N . TRP A 1 271 ? -29.467 -1.340 49.741 1.00 93.50 271 TRP A N 1
ATOM 2044 C CA . TRP A 1 271 ? -30.924 -1.462 49.689 1.00 93.50 271 TRP A CA 1
ATOM 2045 C C . TRP A 1 271 ? -31.426 -2.735 50.370 1.00 93.50 271 TRP A C 1
ATOM 2047 O O . TRP A 1 271 ? -32.360 -2.672 51.170 1.00 93.50 271 TRP A O 1
ATOM 2057 N N . ARG A 1 272 ? -30.762 -3.868 50.123 1.00 93.75 272 ARG A N 1
ATOM 2058 C CA . ARG A 1 272 ? -31.063 -5.147 50.772 1.00 93.75 272 ARG A CA 1
ATOM 2059 C C . ARG A 1 272 ? -30.861 -5.060 52.280 1.00 93.75 272 ARG A C 1
ATOM 2061 O O . ARG A 1 272 ? -31.717 -5.520 53.026 1.00 93.75 272 ARG A O 1
ATOM 2068 N N . ASP A 1 273 ? -29.758 -4.473 52.733 1.00 93.38 273 ASP A N 1
ATOM 2069 C CA . ASP A 1 273 ? -29.452 -4.379 54.161 1.00 93.38 273 ASP A CA 1
ATOM 2070 C C . ASP A 1 273 ? -30.464 -3.461 54.874 1.00 93.38 273 ASP A C 1
ATOM 2072 O O . ASP A 1 273 ? -30.978 -3.818 55.932 1.00 93.38 273 ASP A O 1
ATOM 2076 N N . LYS A 1 274 ? -30.867 -2.349 54.238 1.00 92.75 274 LYS A N 1
ATOM 2077 C CA . LYS A 1 274 ? -31.971 -1.493 54.710 1.00 92.75 274 LYS A CA 1
ATOM 2078 C C . LYS A 1 274 ? -33.306 -2.241 54.756 1.00 92.75 274 LYS A C 1
ATOM 2080 O O . LYS A 1 274 ? -34.080 -2.046 55.691 1.00 92.75 274 LYS A O 1
ATOM 2085 N N . GLY A 1 275 ? -33.590 -3.076 53.756 1.00 90.12 275 GLY A N 1
ATOM 2086 C CA . GLY A 1 275 ? -34.756 -3.960 53.746 1.00 90.12 275 GLY A CA 1
ATOM 2087 C C . GLY A 1 275 ? -34.726 -4.945 54.913 1.00 90.12 275 GLY A C 1
ATOM 2088 O O . GLY A 1 275 ? -35.698 -5.045 55.653 1.00 90.12 275 GLY A O 1
ATOM 2089 N N . LYS A 1 276 ? -33.579 -5.589 55.149 1.00 93.19 276 LYS A N 1
ATOM 2090 C CA . LYS A 1 276 ? -33.381 -6.531 56.254 1.00 93.19 276 LYS A CA 1
ATOM 2091 C C . LYS A 1 276 ? -33.589 -5.875 57.620 1.00 93.19 276 LYS A C 1
ATOM 2093 O O . LYS A 1 276 ? -34.283 -6.455 58.442 1.00 93.19 276 LYS A O 1
ATOM 2098 N N . SER A 1 277 ? -33.058 -4.669 57.841 1.00 92.81 277 SER A N 1
ATOM 2099 C CA . SER A 1 277 ? -33.288 -3.917 59.086 1.00 92.81 277 SER A CA 1
ATOM 2100 C C . SER A 1 277 ? -34.769 -3.603 59.317 1.00 92.81 277 SER A C 1
ATOM 2102 O O . SER A 1 277 ? -35.260 -3.755 60.430 1.00 92.81 277 SER A O 1
ATOM 2104 N N . LYS A 1 278 ? -35.512 -3.231 58.267 1.00 92.69 278 LYS A N 1
ATOM 2105 C CA . LYS A 1 278 ? -36.964 -3.019 58.377 1.00 92.69 278 LYS A CA 1
ATOM 2106 C C . LYS A 1 278 ? -37.717 -4.304 58.703 1.00 92.69 278 LYS A C 1
ATOM 2108 O O . LYS A 1 278 ? -38.657 -4.270 59.486 1.00 92.69 278 LYS A O 1
ATOM 2113 N N . VAL A 1 279 ? -37.320 -5.427 58.104 1.00 93.00 279 VAL A N 1
ATOM 2114 C CA . VAL A 1 279 ? -37.918 -6.732 58.412 1.00 93.00 279 VAL A CA 1
ATOM 2115 C C . VAL A 1 279 ? -37.655 -7.101 59.870 1.00 93.00 279 VAL A C 1
ATOM 2117 O O . VAL A 1 279 ? -38.598 -7.472 60.554 1.00 93.00 279 VAL A O 1
ATOM 2120 N N . THR A 1 280 ? -36.434 -6.914 60.383 1.00 93.25 280 THR A N 1
ATOM 2121 C CA . THR A 1 280 ? -36.138 -7.176 61.803 1.00 93.25 280 THR A CA 1
ATOM 2122 C C . THR A 1 280 ? -36.916 -6.250 62.741 1.00 93.25 280 THR A C 1
ATOM 2124 O O . THR A 1 280 ? -37.450 -6.721 63.737 1.00 93.25 280 THR A O 1
ATOM 2127 N N . GLU A 1 281 ? -37.062 -4.961 62.405 1.00 93.69 281 GLU A N 1
ATOM 2128 C CA . GLU A 1 281 ? -37.897 -4.022 63.176 1.00 93.69 281 GLU A CA 1
ATOM 2129 C C . GLU A 1 281 ? -39.373 -4.461 63.202 1.00 93.69 281 GLU A C 1
ATOM 2131 O O . GLU A 1 281 ? -40.031 -4.398 64.241 1.00 93.69 281 GLU A O 1
ATOM 2136 N N . LEU A 1 282 ? -39.905 -4.929 62.066 1.00 92.81 282 LEU A N 1
ATOM 2137 C CA . LEU A 1 282 ? -41.269 -5.456 61.981 1.00 92.81 282 LEU A CA 1
ATOM 2138 C C . LEU A 1 282 ? -41.428 -6.769 62.755 1.00 92.81 282 LEU A C 1
ATOM 2140 O O . LEU A 1 282 ? -42.444 -6.949 63.421 1.00 92.81 282 LEU A O 1
ATOM 2144 N N . GLU A 1 283 ? -40.446 -7.667 62.697 1.00 92.50 283 GLU A N 1
ATOM 2145 C CA . GLU A 1 283 ? -40.434 -8.920 63.458 1.00 92.50 283 GLU A CA 1
ATOM 2146 C C . GLU A 1 283 ? -40.442 -8.651 64.968 1.00 92.50 283 GLU A C 1
ATOM 2148 O O . GLU A 1 283 ? -41.293 -9.193 65.672 1.00 92.50 283 GLU A O 1
ATOM 2153 N N . GLU A 1 284 ? -39.586 -7.749 65.460 1.00 94.88 284 GLU A N 1
ATOM 2154 C CA . GLU A 1 284 ? -39.573 -7.326 66.868 1.00 94.88 284 GLU A CA 1
ATOM 2155 C C . GLU A 1 284 ? -40.926 -6.737 67.295 1.00 94.88 284 GLU A C 1
ATOM 2157 O O . GLU A 1 284 ? -41.450 -7.077 68.360 1.00 94.88 284 GLU A O 1
ATOM 2162 N N . ARG A 1 285 ? -41.540 -5.911 66.437 1.00 94.12 285 ARG A N 1
ATOM 2163 C CA . ARG A 1 285 ? -42.869 -5.330 66.676 1.00 94.12 285 ARG A CA 1
ATOM 2164 C C . ARG A 1 285 ? -43.961 -6.398 66.746 1.00 94.12 285 ARG A C 1
ATOM 2166 O O . ARG A 1 285 ? -44.850 -6.316 67.593 1.00 94.12 285 ARG A O 1
ATOM 2173 N N . VAL A 1 286 ? -43.914 -7.392 65.860 1.00 93.75 286 VAL A N 1
ATOM 2174 C CA . VAL A 1 286 ? -44.851 -8.524 65.866 1.00 93.75 286 VAL A CA 1
ATOM 2175 C C . VAL A 1 286 ? -44.670 -9.348 67.137 1.00 93.75 286 VAL A C 1
ATOM 2177 O O . VAL A 1 286 ? -45.669 -9.687 67.772 1.00 93.75 286 VAL A O 1
ATOM 2180 N N . GLU A 1 287 ? -43.430 -9.619 67.550 1.00 94.56 287 GLU A N 1
ATOM 2181 C CA . GLU A 1 287 ? -43.156 -10.335 68.794 1.00 94.56 287 GLU A CA 1
ATOM 2182 C C . GLU A 1 287 ? -43.684 -9.585 70.028 1.00 94.56 287 GLU A C 1
ATOM 2184 O O . GLU A 1 287 ? -44.317 -10.190 70.899 1.00 94.56 287 GLU A O 1
ATOM 2189 N N . GLU A 1 288 ? -43.451 -8.272 70.112 1.00 94.56 288 GLU A N 1
ATOM 2190 C CA . GLU A 1 288 ? -43.970 -7.407 71.178 1.00 94.56 288 GLU A CA 1
ATOM 2191 C C . GLU A 1 288 ? -45.501 -7.486 71.257 1.00 94.56 288 GLU A C 1
ATOM 2193 O O . GLU A 1 288 ? -46.046 -7.832 72.308 1.00 94.56 288 GLU A O 1
ATOM 2198 N N . LEU A 1 289 ? -46.188 -7.305 70.125 1.00 92.50 289 LEU A N 1
ATOM 2199 C CA . LEU A 1 289 ? -47.647 -7.410 70.043 1.00 92.50 289 LEU A CA 1
ATOM 2200 C C . LEU A 1 289 ? -48.160 -8.806 70.425 1.00 92.50 289 LEU A C 1
ATOM 2202 O O . LEU A 1 289 ? -49.206 -8.927 71.067 1.00 92.50 289 LEU A O 1
ATOM 2206 N N . THR A 1 290 ? -47.446 -9.881 70.076 1.00 91.88 290 THR A N 1
ATOM 2207 C CA . THR A 1 290 ? -47.827 -11.231 70.524 1.00 91.88 290 THR A CA 1
ATOM 2208 C C . THR A 1 290 ? -47.678 -11.420 72.031 1.00 91.88 290 THR A C 1
ATOM 2210 O O . THR A 1 290 ? -48.564 -12.020 72.640 1.00 91.88 290 THR A O 1
ATOM 2213 N N . ARG A 1 291 ? -46.631 -10.867 72.662 1.00 93.69 291 ARG A N 1
ATOM 2214 C CA . ARG A 1 291 ? -46.471 -10.913 74.127 1.00 93.69 291 ARG A CA 1
ATOM 2215 C C . ARG A 1 291 ? -47.553 -10.097 74.833 1.00 93.69 291 ARG A C 1
ATOM 2217 O O . ARG A 1 291 ? -48.131 -10.575 75.809 1.00 93.69 291 ARG A O 1
ATOM 2224 N N . GLU A 1 292 ? -47.873 -8.906 74.326 1.00 91.25 292 GLU A N 1
ATOM 2225 C CA . GLU A 1 292 ? -48.982 -8.088 74.837 1.00 91.25 292 GLU A CA 1
ATOM 2226 C C . GLU A 1 292 ? -50.316 -8.832 74.727 1.00 91.25 292 GLU A C 1
ATOM 2228 O O . GLU A 1 292 ? -51.055 -8.932 75.709 1.00 91.25 292 GLU A O 1
ATOM 2233 N N . LYS A 1 293 ? -50.596 -9.442 73.567 1.00 90.44 293 LYS A N 1
ATOM 2234 C CA . LYS A 1 293 ? -51.779 -10.287 73.359 1.00 90.44 293 LYS A CA 1
ATOM 2235 C C . LYS A 1 293 ? -51.850 -11.422 74.383 1.00 90.44 293 LYS A C 1
ATOM 2237 O O . LYS A 1 293 ? -52.915 -11.670 74.950 1.00 90.44 293 LYS A O 1
ATOM 2242 N N . GLU A 1 294 ? -50.753 -12.141 74.612 1.00 90.00 294 GLU A N 1
ATOM 2243 C CA . GLU A 1 294 ? -50.704 -13.231 75.592 1.00 90.00 294 GLU A CA 1
ATOM 2244 C C . GLU A 1 294 ? -50.956 -12.729 77.018 1.00 90.00 294 GLU A C 1
ATOM 2246 O O . GLU A 1 294 ? -51.750 -13.338 77.743 1.00 90.00 294 GLU A O 1
ATOM 2251 N N . HIS A 1 295 ? -50.342 -11.605 77.402 1.00 90.06 295 HIS A N 1
ATOM 2252 C CA . HIS A 1 295 ? -50.525 -10.979 78.710 1.00 90.06 295 HIS A CA 1
ATOM 2253 C C . HIS A 1 295 ? -51.976 -10.542 78.939 1.00 90.06 295 HIS A C 1
ATOM 2255 O O . HIS A 1 295 ? -52.576 -10.918 79.949 1.00 90.06 295 HIS A O 1
ATOM 2261 N N . ILE A 1 296 ? -52.575 -9.839 77.972 1.00 87.06 296 ILE A N 1
ATOM 2262 C CA . ILE A 1 296 ? -53.997 -9.471 77.991 1.00 87.06 296 ILE A CA 1
ATOM 2263 C C . ILE A 1 296 ? -54.861 -10.733 78.092 1.00 87.06 296 ILE A C 1
ATOM 2265 O O . ILE A 1 296 ? -55.777 -10.795 78.909 1.00 87.06 296 ILE A O 1
ATOM 2269 N N . GLY A 1 297 ? -54.538 -11.783 77.333 1.00 83.94 297 GLY A N 1
ATOM 2270 C CA . GLY A 1 297 ? -55.235 -13.065 77.407 1.00 83.94 297 GLY A CA 1
ATOM 2271 C C . GLY A 1 297 ? -55.183 -13.710 78.798 1.00 83.94 297 GLY A C 1
ATOM 2272 O O . GLY A 1 297 ? -56.176 -14.286 79.242 1.00 83.94 297 GLY A O 1
ATOM 2273 N N . VAL A 1 298 ? -54.054 -13.615 79.509 1.00 85.12 298 VAL A N 1
ATOM 2274 C CA . VAL A 1 298 ? -53.934 -14.072 80.906 1.00 85.12 298 VAL A CA 1
ATOM 2275 C C . VAL A 1 298 ? -54.761 -13.195 81.844 1.00 85.12 298 VAL A C 1
ATOM 2277 O O . VAL A 1 298 ? -55.496 -13.743 82.663 1.00 85.12 298 VAL A O 1
ATOM 2280 N N . LEU A 1 299 ? -54.686 -11.866 81.721 1.00 83.06 299 LEU A N 1
ATOM 2281 C CA . LEU A 1 299 ? -55.470 -10.932 82.538 1.00 83.06 299 LEU A CA 1
ATOM 2282 C C . LEU A 1 299 ? -56.973 -11.175 82.389 1.00 83.06 299 LEU A C 1
ATOM 2284 O O . LEU A 1 299 ? -57.676 -11.267 83.391 1.00 83.06 299 LEU A O 1
ATOM 2288 N N . LEU A 1 300 ? -57.453 -11.360 81.159 1.00 77.31 300 LEU A N 1
ATOM 2289 C CA . LEU A 1 300 ? -58.853 -11.663 80.873 1.00 77.31 300 LEU A CA 1
ATOM 2290 C C . LEU A 1 300 ? -59.284 -13.003 81.470 1.00 77.31 300 LEU A C 1
ATOM 2292 O O . LEU A 1 300 ? -60.326 -13.076 82.114 1.00 77.31 300 LEU A O 1
ATOM 2296 N N . ARG A 1 301 ? -58.479 -14.064 81.318 1.00 80.00 301 ARG A N 1
ATOM 2297 C CA . ARG A 1 301 ? -58.773 -15.362 81.951 1.00 80.00 301 ARG A CA 1
ATOM 2298 C C . ARG A 1 301 ? -58.812 -15.255 83.477 1.00 80.00 301 ARG A C 1
ATOM 2300 O O . ARG A 1 301 ? -59.709 -15.830 84.087 1.00 80.00 301 ARG A O 1
ATOM 2307 N N . SER A 1 302 ? -57.890 -14.503 84.076 1.00 78.31 302 SER A N 1
ATOM 2308 C CA . SER A 1 302 ? -57.852 -14.248 85.522 1.00 78.31 302 SER A CA 1
ATOM 2309 C C . SER A 1 302 ? -59.057 -13.432 85.998 1.00 78.31 302 SER A C 1
ATOM 2311 O O . SER A 1 302 ? -59.660 -13.783 87.007 1.00 78.31 302 SER A O 1
ATOM 2313 N N . ALA A 1 303 ? -59.457 -12.391 85.262 1.00 68.31 303 ALA A N 1
ATOM 2314 C CA . ALA A 1 303 ? -60.646 -11.590 85.561 1.00 68.31 303 ALA A CA 1
ATOM 2315 C C . ALA A 1 303 ? -61.940 -12.410 85.437 1.00 68.31 303 ALA A C 1
ATOM 2317 O O . ALA A 1 303 ? -62.827 -12.282 86.272 1.00 68.31 303 ALA A O 1
ATOM 2318 N N . LEU A 1 304 ? -62.025 -13.303 84.446 1.00 66.19 304 LEU A N 1
ATOM 2319 C CA . LEU A 1 304 ? -63.157 -14.220 84.277 1.00 66.19 304 LEU A CA 1
ATOM 2320 C C . LEU A 1 304 ? -63.194 -15.338 85.338 1.00 66.19 304 LEU A C 1
ATOM 2322 O O . LEU A 1 304 ? -64.265 -15.867 85.620 1.00 66.19 304 LEU A O 1
ATOM 2326 N N . GLN A 1 305 ? -62.052 -15.723 85.922 1.00 66.75 305 GLN A N 1
ATOM 2327 C CA . GLN A 1 305 ? -61.980 -16.712 87.010 1.00 66.75 305 GLN A CA 1
ATOM 2328 C C . GLN A 1 305 ? -62.205 -16.106 88.405 1.00 66.75 305 GLN A C 1
ATOM 2330 O O . GLN A 1 305 ? -62.633 -16.816 89.318 1.00 66.75 305 GLN A O 1
ATOM 2335 N N . ALA A 1 306 ? -61.925 -14.815 88.591 1.00 58.25 306 ALA A N 1
ATOM 2336 C CA . ALA A 1 306 ? -62.162 -14.108 89.842 1.00 58.25 306 ALA A CA 1
ATOM 2337 C C . ALA A 1 306 ? -63.653 -13.744 89.987 1.00 58.25 306 ALA A C 1
ATOM 2339 O O . ALA A 1 306 ? -64.119 -12.725 89.489 1.00 58.25 306 ALA A O 1
ATOM 2340 N N . ASN A 1 307 ? -64.417 -14.567 90.709 1.00 55.84 307 ASN A N 1
ATOM 2341 C CA . ASN A 1 307 ? -65.781 -14.226 91.124 1.00 55.84 307 ASN A CA 1
ATOM 2342 C C . ASN A 1 307 ? -65.772 -13.094 92.171 1.00 55.84 307 ASN A C 1
ATOM 2344 O O . ASN A 1 307 ? -65.867 -13.378 93.365 1.00 55.84 307 ASN A O 1
ATOM 2348 N N . THR A 1 308 ? -65.693 -11.824 91.764 1.00 52.81 308 THR A N 1
ATOM 2349 C CA . THR A 1 308 ? -65.989 -10.685 92.652 1.00 52.81 308 THR A CA 1
ATOM 2350 C C . THR A 1 308 ? -66.646 -9.521 91.901 1.00 52.81 308 THR A C 1
ATOM 2352 O O . THR A 1 308 ? -66.106 -8.938 90.965 1.00 52.81 308 THR A O 1
ATOM 2355 N N . THR A 1 309 ? -67.823 -9.127 92.383 1.00 58.19 309 THR A N 1
ATOM 2356 C CA . THR A 1 309 ? -68.667 -8.000 91.942 1.00 58.19 309 THR A CA 1
ATOM 2357 C C . THR A 1 309 ? -67.982 -6.622 91.929 1.00 58.19 309 THR A C 1
ATOM 2359 O O . THR A 1 309 ? -68.571 -5.649 91.471 1.00 58.19 309 THR A O 1
ATOM 2362 N N . GLU A 1 310 ? -66.757 -6.511 92.443 1.00 58.97 310 GLU A N 1
ATOM 2363 C CA . GLU A 1 310 ? -65.963 -5.276 92.481 1.00 58.97 310 GLU A CA 1
ATOM 2364 C C . GLU A 1 310 ? -65.101 -5.083 91.225 1.00 58.97 310 GLU A C 1
ATOM 2366 O O . GLU A 1 310 ? -64.946 -3.955 90.765 1.00 58.97 310 GLU A O 1
ATOM 2371 N N . VAL A 1 311 ? -64.602 -6.166 90.614 1.00 59.94 311 VAL A N 1
ATOM 2372 C CA . VAL A 1 311 ? -63.776 -6.087 89.392 1.00 59.94 311 VAL A CA 1
ATOM 2373 C C . VAL A 1 311 ? -64.621 -5.653 88.189 1.00 59.94 311 VAL A C 1
ATOM 2375 O O . VAL A 1 311 ? -64.158 -4.875 87.358 1.00 59.94 311 VAL A O 1
ATOM 2378 N N . LEU A 1 312 ? -65.892 -6.074 88.146 1.00 61.06 312 LEU A N 1
ATOM 2379 C CA . LEU A 1 312 ? -66.865 -5.634 87.140 1.00 61.06 312 LEU A CA 1
ATOM 2380 C C . LEU A 1 312 ? -67.117 -4.117 87.194 1.00 61.06 312 LEU A C 1
ATOM 2382 O O . LEU A 1 312 ? -67.171 -3.487 86.146 1.00 61.06 312 LEU A O 1
ATOM 2386 N N . LYS A 1 313 ? -67.180 -3.515 88.392 1.00 63.47 313 LYS A N 1
ATOM 2387 C CA . LYS A 1 313 ? -67.392 -2.063 88.553 1.00 63.47 313 LYS A CA 1
ATOM 2388 C C . LYS A 1 313 ? -66.200 -1.229 88.086 1.00 63.47 313 LYS A C 1
ATOM 2390 O O . LYS A 1 313 ? -66.387 -0.209 87.436 1.00 63.47 313 LYS A O 1
ATOM 2395 N N . VAL A 1 314 ? -64.976 -1.671 88.381 1.00 64.38 314 VAL A N 1
ATOM 2396 C CA . VAL A 1 314 ? -63.755 -0.966 87.946 1.00 64.38 314 VAL A CA 1
ATOM 2397 C C . VAL A 1 314 ? -63.585 -1.044 86.424 1.00 64.38 314 VAL A C 1
ATOM 2399 O O . VAL A 1 314 ? -63.173 -0.070 85.798 1.00 64.38 314 VAL A O 1
ATOM 2402 N N . ALA A 1 315 ? -63.947 -2.176 85.811 1.00 64.81 315 ALA A N 1
ATOM 2403 C CA . ALA A 1 315 ? -63.970 -2.311 84.355 1.00 64.81 315 ALA A CA 1
ATOM 2404 C C . ALA A 1 315 ? -65.064 -1.442 83.701 1.00 64.81 315 ALA A C 1
ATOM 2406 O O . ALA A 1 315 ? -64.817 -0.841 82.658 1.00 64.81 315 ALA A O 1
ATOM 2407 N N . GLU A 1 316 ? -66.242 -1.334 84.323 1.00 63.34 316 GLU A N 1
ATOM 2408 C CA . GLU A 1 316 ? -67.343 -0.469 83.876 1.00 63.34 316 GLU A CA 1
ATOM 2409 C C . GLU A 1 316 ? -66.961 1.022 83.931 1.00 63.34 316 GLU A C 1
ATOM 2411 O O . GLU A 1 316 ? -67.248 1.768 82.995 1.00 63.34 316 GLU A O 1
ATOM 2416 N N . ASP A 1 317 ? -66.245 1.454 84.974 1.00 62.91 317 ASP A N 1
ATOM 2417 C CA . ASP A 1 317 ? -65.742 2.828 85.095 1.00 62.91 317 ASP A CA 1
ATOM 2418 C C . ASP A 1 317 ? -64.629 3.139 84.070 1.00 62.91 317 ASP A C 1
ATOM 2420 O O . ASP A 1 317 ? -64.640 4.212 83.464 1.00 62.91 317 ASP A O 1
ATOM 2424 N N . GLY A 1 318 ? -63.724 2.190 83.796 1.00 71.50 318 GLY A N 1
ATOM 2425 C CA . GLY A 1 318 ? -62.677 2.348 82.774 1.00 71.50 318 GLY A CA 1
ATOM 2426 C C . GLY A 1 318 ? -63.209 2.354 81.332 1.00 71.50 318 GLY A C 1
ATOM 2427 O O . GLY A 1 318 ? -62.728 3.114 80.491 1.00 71.50 318 GLY A O 1
ATOM 2428 N N . LEU A 1 319 ? -64.243 1.557 81.037 1.00 66.56 319 LEU A N 1
ATOM 2429 C CA . LEU A 1 319 ? -64.949 1.589 79.747 1.00 66.56 319 LEU A CA 1
ATOM 2430 C C . LEU A 1 319 ? -65.688 2.919 79.542 1.00 66.56 319 LEU A C 1
ATOM 2432 O O . LEU A 1 319 ? -65.677 3.459 78.435 1.00 66.56 319 LEU A O 1
ATOM 2436 N N . ARG A 1 320 ? -66.248 3.489 80.617 1.00 65.31 320 ARG A N 1
ATOM 2437 C CA . ARG A 1 320 ? -66.887 4.812 80.600 1.00 65.31 320 ARG A CA 1
ATOM 2438 C C . ARG A 1 320 ? -65.882 5.936 80.323 1.00 65.31 320 ARG A C 1
ATOM 2440 O O . ARG A 1 320 ? -66.196 6.834 79.547 1.00 65.31 320 ARG A O 1
ATOM 2447 N N . GLU A 1 321 ? -64.668 5.865 80.879 1.00 63.19 321 GLU A N 1
ATOM 2448 C CA . GLU A 1 321 ? -63.566 6.798 80.562 1.00 63.19 321 GLU A CA 1
ATOM 2449 C C . GLU A 1 321 ? -63.093 6.695 79.104 1.00 63.19 321 GLU A C 1
ATOM 2451 O O . GLU A 1 321 ? -62.756 7.708 78.492 1.00 63.19 321 GLU A O 1
ATOM 2456 N N . ALA A 1 322 ? -63.132 5.497 78.513 1.00 64.81 322 ALA A N 1
ATOM 2457 C CA . ALA A 1 322 ? -62.870 5.279 77.089 1.00 64.81 322 ALA A CA 1
ATOM 2458 C C . ALA A 1 322 ? -64.054 5.665 76.168 1.00 64.81 322 ALA A C 1
ATOM 2460 O O . ALA A 1 322 ? -63.975 5.470 74.954 1.00 64.81 322 ALA A O 1
ATOM 2461 N N . GLY A 1 323 ? -65.140 6.226 76.719 1.00 52.72 323 GLY A N 1
ATOM 2462 C CA . GLY A 1 323 ? -66.309 6.700 75.970 1.00 52.72 323 GLY A CA 1
ATOM 2463 C C . GLY A 1 323 ? -67.320 5.612 75.591 1.00 52.72 323 GLY A C 1
ATOM 2464 O O . GLY A 1 323 ? -68.162 5.844 74.725 1.00 52.72 323 GLY A O 1
ATOM 2465 N N . ILE A 1 324 ? -67.248 4.431 76.211 1.00 56.56 324 ILE A N 1
ATOM 2466 C CA . ILE A 1 324 ? -68.161 3.308 75.974 1.00 56.56 324 ILE A CA 1
ATOM 2467 C C . ILE A 1 324 ? -69.142 3.234 77.154 1.00 56.56 324 ILE A C 1
ATOM 2469 O O . ILE A 1 324 ? -68.820 2.712 78.219 1.00 56.56 324 ILE A O 1
ATOM 2473 N N . GLU A 1 325 ? -70.347 3.785 76.984 1.00 48.94 325 GLU A N 1
ATOM 2474 C CA . GLU A 1 325 ? -71.400 3.743 78.008 1.00 48.94 325 GLU A CA 1
ATOM 2475 C C . GLU A 1 325 ? -72.107 2.378 78.021 1.00 48.94 325 GLU A C 1
ATOM 2477 O O . GLU A 1 325 ? -72.816 2.017 77.082 1.00 48.94 325 GLU A O 1
ATOM 2482 N N . ILE A 1 326 ? -71.948 1.629 79.115 1.00 54.31 326 ILE A N 1
ATOM 2483 C CA . ILE A 1 326 ? -72.741 0.434 79.429 1.00 54.31 326 ILE A CA 1
ATOM 2484 C C . ILE A 1 326 ? -73.376 0.699 80.795 1.00 54.31 326 ILE A C 1
ATOM 2486 O O . ILE A 1 326 ? -72.666 0.993 81.751 1.00 54.31 326 ILE A O 1
ATOM 2490 N N . GLY A 1 327 ? -74.709 0.713 80.865 1.00 48.88 327 GLY A N 1
ATOM 2491 C CA . GLY A 1 327 ? -75.445 1.092 82.072 1.00 48.88 327 GLY A CA 1
ATOM 2492 C C . GLY A 1 327 ? -75.962 -0.116 82.842 1.00 48.88 327 GLY A C 1
ATOM 2493 O O . GLY A 1 327 ? -76.984 -0.677 82.451 1.00 48.88 327 GLY A O 1
ATOM 2494 N N . LEU A 1 328 ? -75.326 -0.466 83.965 1.00 49.25 328 LEU A N 1
ATOM 2495 C CA . LEU A 1 328 ? -75.802 -1.512 84.874 1.00 49.25 328 LEU A CA 1
ATOM 2496 C C . LEU A 1 328 ? -76.261 -0.901 86.208 1.00 49.25 328 LEU A C 1
ATOM 2498 O O . LEU A 1 328 ? -75.485 -0.674 87.133 1.00 49.25 328 LEU A O 1
ATOM 2502 N N . ASN A 1 329 ? -77.562 -0.615 86.330 1.00 40.72 329 ASN A N 1
ATOM 2503 C CA . ASN A 1 329 ? -78.133 -0.090 87.573 1.00 40.72 329 ASN A CA 1
ATOM 2504 C C . ASN A 1 329 ? -78.432 -1.218 88.571 1.00 40.72 329 ASN A C 1
ATOM 2506 O O . ASN A 1 329 ? -79.218 -2.128 88.310 1.00 40.72 329 ASN A O 1
ATOM 2510 N N . GLY A 1 330 ? -77.808 -1.124 89.744 1.00 41.19 330 GLY A N 1
ATOM 2511 C CA . GLY A 1 330 ? -77.875 -2.132 90.790 1.00 41.19 330 GLY A CA 1
ATOM 2512 C C . GLY A 1 330 ? -79.175 -2.159 91.605 1.00 41.19 330 GLY A C 1
ATOM 2513 O O . GLY A 1 330 ? -79.693 -1.134 92.041 1.00 41.19 330 GLY A O 1
ATOM 2514 N N . HIS A 1 331 ? -79.542 -3.398 91.949 1.00 39.38 331 HIS A N 1
ATOM 2515 C CA . HIS A 1 331 ? -80.196 -3.841 93.187 1.00 39.38 331 HIS A CA 1
ATOM 2516 C C . HIS A 1 331 ? -81.736 -3.776 93.277 1.00 39.38 331 HIS A C 1
ATOM 2518 O O . HIS A 1 331 ? -82.306 -2.791 93.741 1.00 39.38 331 HIS A O 1
ATOM 2524 N N . ARG A 1 332 ? -82.397 -4.920 93.024 1.00 34.41 332 ARG A N 1
ATOM 2525 C CA . ARG A 1 332 ? -83.093 -5.685 94.083 1.00 34.41 332 ARG A CA 1
ATOM 2526 C C . ARG A 1 332 ? -83.582 -7.069 93.631 1.00 34.41 332 ARG A C 1
ATOM 2528 O O . ARG A 1 332 ? -84.173 -7.229 92.573 1.00 34.41 332 ARG A O 1
ATOM 2535 N N . ASP A 1 333 ? -83.385 -7.994 94.565 1.00 34.28 333 ASP A N 1
ATOM 2536 C CA . ASP A 1 333 ? -84.141 -9.208 94.871 1.00 34.28 333 ASP A CA 1
ATOM 2537 C C . ASP A 1 333 ? -84.019 -10.457 93.979 1.00 34.28 333 ASP A C 1
ATOM 2539 O O . ASP A 1 333 ? -84.434 -10.540 92.826 1.00 34.28 333 ASP A O 1
ATOM 2543 N N . HIS A 1 334 ? -83.486 -11.494 94.632 1.00 36.72 334 HIS A N 1
ATOM 2544 C CA . HIS A 1 334 ? -83.371 -12.876 94.200 1.00 36.72 334 HIS A CA 1
ATOM 2545 C C . HIS A 1 334 ? -84.650 -13.444 93.563 1.00 36.72 334 HIS A C 1
ATOM 2547 O O . HIS A 1 334 ? -85.645 -13.711 94.242 1.00 36.72 334 HIS A O 1
ATOM 2553 N N . ARG A 1 335 ? -84.539 -13.833 92.288 1.00 34.72 335 ARG A N 1
ATOM 2554 C CA . ARG A 1 335 ? -85.194 -15.033 91.751 1.00 34.72 335 ARG A CA 1
ATOM 2555 C C . ARG A 1 335 ? -84.281 -15.671 90.685 1.00 34.72 335 ARG A C 1
ATOM 2557 O O . ARG A 1 335 ? -83.796 -14.961 89.811 1.00 34.72 335 ARG A O 1
ATOM 2564 N N . PRO A 1 336 ? -83.982 -16.979 90.767 1.00 41.06 336 PRO A N 1
ATOM 2565 C CA . PRO A 1 336 ? -82.944 -17.608 89.957 1.00 41.06 336 PRO A CA 1
ATOM 2566 C C . PRO A 1 336 ? -83.473 -17.888 88.546 1.00 41.06 336 PRO A C 1
ATOM 2568 O O . PRO A 1 336 ? -84.364 -18.717 88.371 1.00 41.06 336 PRO A O 1
ATOM 2571 N N . GLY A 1 337 ? -82.943 -17.184 87.543 1.00 44.91 337 GLY A N 1
ATOM 2572 C CA . GLY A 1 337 ? -83.378 -17.367 86.157 1.00 44.91 337 GLY A CA 1
ATOM 2573 C C . GLY A 1 337 ? -82.869 -16.316 85.167 1.00 44.91 337 GLY A C 1
ATOM 2574 O O . GLY A 1 337 ? -83.630 -15.472 84.726 1.00 44.91 337 GLY A O 1
ATOM 2575 N N . SER A 1 338 ? -81.589 -16.434 84.800 1.00 49.31 338 SER A N 1
ATOM 2576 C CA . SER A 1 338 ? -81.082 -16.330 83.416 1.00 49.31 338 SER A CA 1
ATOM 2577 C C . SER A 1 338 ? -80.928 -15.002 82.647 1.00 49.31 338 SER A C 1
ATOM 2579 O O . SER A 1 338 ? -80.839 -15.096 81.427 1.00 49.31 338 SER A O 1
ATOM 2581 N N . THR A 1 339 ? -80.774 -13.816 83.245 1.00 48.59 339 THR A N 1
ATOM 2582 C CA . THR A 1 339 ? -80.449 -12.600 82.442 1.00 48.59 339 THR A CA 1
ATOM 2583 C C . THR A 1 339 ? -79.035 -12.037 82.630 1.00 48.59 339 THR A C 1
ATOM 2585 O O . THR A 1 339 ? -78.504 -11.469 81.687 1.00 48.59 339 THR A O 1
ATOM 2588 N N . GLU A 1 340 ? -78.345 -12.313 83.745 1.00 49.38 340 GLU A N 1
ATOM 2589 C CA . GLU A 1 340 ? -76.909 -11.974 83.916 1.00 49.38 340 GLU A CA 1
ATOM 2590 C C . GLU A 1 340 ? -76.002 -12.673 82.891 1.00 49.38 340 GLU A C 1
ATOM 2592 O O . GLU A 1 340 ? -74.924 -12.188 82.559 1.00 49.38 340 GLU A O 1
ATOM 2597 N N . LYS A 1 341 ? -76.440 -13.820 82.358 1.00 51.97 341 LYS A N 1
ATOM 2598 C CA . LYS A 1 341 ? -75.698 -14.498 81.295 1.00 51.97 341 LYS A CA 1
ATOM 2599 C C . LYS A 1 341 ? -75.699 -13.682 80.007 1.00 51.97 341 LYS A C 1
ATOM 2601 O O . LYS A 1 341 ? -74.709 -13.744 79.303 1.00 51.97 341 LYS A O 1
ATOM 2606 N N . ASP A 1 342 ? -76.754 -12.935 79.699 1.00 52.88 342 ASP A N 1
ATOM 2607 C CA . ASP A 1 342 ? -76.935 -12.348 78.368 1.00 52.88 342 ASP A CA 1
ATOM 2608 C C . ASP A 1 342 ? -76.011 -11.140 78.144 1.00 52.88 342 ASP A C 1
ATOM 2610 O O . ASP A 1 342 ? -75.347 -11.031 77.115 1.00 52.88 342 ASP A O 1
ATOM 2614 N N . GLU A 1 343 ? -75.847 -10.289 79.155 1.00 57.53 343 GLU A N 1
ATOM 2615 C CA . GLU A 1 343 ? -74.925 -9.146 79.106 1.00 57.53 343 GLU A CA 1
ATOM 2616 C C . GLU A 1 343 ? -73.461 -9.598 79.154 1.00 57.53 343 GLU A C 1
ATOM 2618 O O . GLU A 1 343 ? -72.642 -9.118 78.371 1.00 57.53 343 GLU A O 1
ATOM 2623 N N . VAL A 1 344 ? -73.141 -10.597 79.986 1.00 58.78 344 VAL A N 1
ATOM 2624 C CA . VAL A 1 344 ? -71.810 -11.226 80.018 1.00 58.78 344 VAL A CA 1
ATOM 2625 C C . VAL A 1 344 ? -71.495 -11.915 78.689 1.00 58.78 344 VAL A C 1
ATOM 2627 O O . VAL A 1 344 ? -70.372 -11.803 78.207 1.00 58.78 344 VAL A O 1
ATOM 2630 N N . TYR A 1 345 ? -72.468 -12.578 78.053 1.00 60.62 345 TYR A N 1
ATOM 2631 C CA . TYR A 1 345 ? -72.301 -13.161 76.717 1.00 60.62 345 TYR A CA 1
ATOM 2632 C C . TYR A 1 345 ? -72.131 -12.091 75.638 1.00 60.62 345 TYR A C 1
ATOM 2634 O O . TYR A 1 345 ? -71.359 -12.294 74.703 1.00 60.62 345 TYR A O 1
ATOM 2642 N N . THR A 1 346 ? -72.798 -10.945 75.769 1.00 71.12 346 THR A N 1
ATOM 2643 C CA . THR A 1 346 ? -72.669 -9.837 74.815 1.00 71.12 346 THR A CA 1
ATOM 2644 C C . THR A 1 346 ? -71.294 -9.176 74.930 1.00 71.12 346 THR A C 1
ATOM 2646 O O . THR A 1 346 ? -70.642 -8.931 73.917 1.00 71.12 346 THR A O 1
ATOM 2649 N N . LEU A 1 347 ? -70.805 -8.957 76.155 1.00 65.25 347 LEU A N 1
ATOM 2650 C CA . LEU A 1 347 ? -69.484 -8.382 76.423 1.00 65.25 347 LEU A CA 1
ATOM 2651 C C . LEU A 1 347 ? -68.360 -9.360 76.056 1.00 65.25 347 LEU A C 1
ATOM 2653 O O . LEU A 1 347 ? -67.389 -8.970 75.409 1.00 65.25 347 LEU A O 1
ATOM 2657 N N . ALA A 1 348 ? -68.528 -10.645 76.379 1.00 68.75 348 ALA A N 1
ATOM 2658 C CA . ALA A 1 348 ? -67.634 -11.706 75.928 1.00 68.75 348 ALA A CA 1
ATOM 2659 C C . ALA A 1 348 ? -67.627 -11.822 74.398 1.00 68.75 348 ALA A C 1
ATOM 2661 O O . ALA A 1 348 ? -66.558 -11.963 73.818 1.00 68.75 348 ALA A O 1
ATOM 2662 N N . GLY A 1 349 ? -68.782 -11.691 73.738 1.00 74.00 349 GLY A N 1
ATOM 2663 C CA . GLY A 1 349 ? -68.897 -11.716 72.280 1.00 74.00 349 GLY A CA 1
ATOM 2664 C C . GLY A 1 349 ? -68.266 -10.498 71.599 1.00 74.00 349 GLY A C 1
ATOM 2665 O O . GLY A 1 349 ? -67.579 -10.647 70.592 1.00 74.00 349 GLY A O 1
ATOM 2666 N N . ALA A 1 350 ? -68.434 -9.295 72.154 1.00 75.06 350 ALA A N 1
ATOM 2667 C CA . ALA A 1 350 ? -67.787 -8.081 71.652 1.00 75.06 350 ALA A CA 1
ATOM 2668 C C . ALA A 1 350 ? -66.260 -8.141 71.819 1.00 75.06 350 ALA A C 1
ATOM 2670 O O . ALA A 1 350 ? -65.517 -7.805 70.895 1.00 75.06 350 ALA A O 1
ATOM 2671 N N . LEU A 1 351 ? -65.791 -8.637 72.967 1.00 73.69 351 LEU A N 1
ATOM 2672 C CA . LEU A 1 351 ? -64.373 -8.854 73.235 1.00 73.69 351 LEU A CA 1
ATOM 2673 C C . LEU A 1 351 ? -63.791 -9.954 72.338 1.00 73.69 351 LEU A C 1
ATOM 2675 O O . LEU A 1 351 ? -62.710 -9.784 71.785 1.00 73.69 351 LEU A O 1
ATOM 2679 N N . GLU A 1 352 ? -64.520 -11.052 72.135 1.00 76.88 352 GLU A N 1
ATOM 2680 C CA . GLU A 1 352 ? -64.146 -12.125 71.213 1.00 76.88 352 GLU A CA 1
ATOM 2681 C C . GLU A 1 352 ? -64.069 -11.617 69.768 1.00 76.88 352 GLU A C 1
ATOM 2683 O O . GLU A 1 352 ? -63.131 -11.962 69.053 1.00 76.88 352 GLU A O 1
ATOM 2688 N N . ASN A 1 353 ? -65.001 -10.761 69.340 1.00 78.62 353 ASN A N 1
ATOM 2689 C CA . ASN A 1 353 ? -64.978 -10.149 68.012 1.00 78.62 353 ASN A CA 1
ATOM 2690 C C . ASN A 1 353 ? -63.792 -9.190 67.844 1.00 78.62 353 ASN A C 1
ATOM 2692 O O . ASN A 1 353 ? -63.078 -9.298 66.851 1.00 78.62 353 ASN A O 1
ATOM 2696 N N . SER A 1 354 ? -63.518 -8.332 68.830 1.00 76.81 354 SER A N 1
ATOM 2697 C CA . SER A 1 354 ? -62.333 -7.459 68.835 1.00 76.81 354 SER A CA 1
ATOM 2698 C C . SER A 1 354 ? -61.024 -8.266 68.831 1.00 76.81 354 SER A C 1
ATOM 2700 O O . SER A 1 354 ? -60.071 -7.944 68.113 1.00 76.81 354 SER A O 1
ATOM 2702 N N . MET A 1 355 ? -60.987 -9.385 69.562 1.00 79.00 355 MET A N 1
ATOM 2703 C CA . MET A 1 355 ? -59.835 -10.285 69.581 1.00 79.00 355 MET A CA 1
ATOM 2704 C C . MET A 1 355 ? -59.660 -11.012 68.242 1.00 79.00 355 MET A C 1
ATOM 2706 O O . MET A 1 355 ? -58.534 -11.134 67.765 1.00 79.00 355 MET A O 1
ATOM 2710 N N . LYS A 1 356 ? -60.751 -11.458 67.604 1.00 83.56 356 LYS A N 1
ATOM 2711 C CA . LYS A 1 356 ? -60.732 -12.031 66.248 1.00 83.56 356 LYS A CA 1
ATOM 2712 C C . LYS A 1 356 ? -60.259 -11.009 65.218 1.00 83.56 356 LYS A C 1
ATOM 2714 O O . LYS A 1 356 ? -59.434 -11.352 64.380 1.00 83.56 356 LYS A O 1
ATOM 2719 N N . GLU A 1 357 ? -60.717 -9.765 65.307 1.00 81.25 357 GLU A N 1
ATOM 2720 C CA . GLU A 1 357 ? -60.301 -8.683 64.411 1.00 81.25 357 GLU A CA 1
ATOM 2721 C C . GLU A 1 357 ? -58.809 -8.360 64.574 1.00 81.25 357 GLU A C 1
ATOM 2723 O O . GLU A 1 357 ? -58.070 -8.298 63.590 1.00 81.25 357 GLU A O 1
ATOM 2728 N N . SER A 1 358 ? -58.325 -8.272 65.816 1.00 76.62 358 SER A N 1
ATOM 2729 C CA . SER A 1 358 ? -56.893 -8.122 66.102 1.00 76.62 358 SER A CA 1
ATOM 2730 C C . SER A 1 358 ? -56.082 -9.325 65.611 1.00 76.62 358 SER A C 1
ATOM 2732 O O . SER A 1 358 ? -54.983 -9.162 65.087 1.00 76.62 358 SER A O 1
ATOM 2734 N N . GLN A 1 359 ? -56.623 -10.540 65.725 1.00 84.31 359 GLN A N 1
ATOM 2735 C CA . GLN A 1 359 ? -55.967 -11.756 65.252 1.00 84.31 359 GLN A CA 1
ATOM 2736 C C . GLN A 1 359 ? -55.862 -11.809 63.722 1.00 84.31 359 GLN A C 1
ATOM 2738 O O . GLN A 1 359 ? -54.821 -12.217 63.213 1.00 84.31 359 GLN A O 1
ATOM 2743 N N . ILE A 1 360 ? -56.883 -11.353 62.992 1.00 87.06 360 ILE A N 1
ATOM 2744 C CA . ILE A 1 360 ? -56.824 -11.213 61.529 1.00 87.06 360 ILE A CA 1
ATOM 2745 C C . ILE A 1 360 ? -55.725 -10.220 61.142 1.00 87.06 360 ILE A C 1
ATOM 2747 O O . ILE A 1 360 ? -54.889 -10.541 60.305 1.00 87.06 360 ILE A O 1
ATOM 2751 N N . LYS A 1 361 ? -55.650 -9.069 61.818 1.00 87.94 361 LYS A N 1
ATOM 2752 C CA . LYS A 1 361 ? -54.619 -8.051 61.561 1.00 87.94 361 LYS A CA 1
ATOM 2753 C C . LYS A 1 361 ? -53.198 -8.564 61.806 1.00 87.94 361 LYS A C 1
ATOM 2755 O O . LYS A 1 361 ? -52.288 -8.244 61.048 1.00 87.94 361 LYS A O 1
ATOM 2760 N N . ILE A 1 362 ? -53.009 -9.392 62.836 1.00 85.44 362 ILE A N 1
ATOM 2761 C CA . ILE A 1 362 ? -51.725 -10.058 63.102 1.00 85.44 362 ILE A CA 1
ATOM 2762 C C . ILE A 1 362 ? -51.370 -11.028 61.966 1.00 85.44 362 ILE A C 1
ATOM 2764 O O . ILE A 1 362 ? -50.230 -11.023 61.512 1.00 85.44 362 ILE A O 1
ATOM 2768 N N . ILE A 1 363 ? -52.327 -11.821 61.476 1.00 86.56 363 ILE A N 1
ATOM 2769 C CA . ILE A 1 363 ? -52.101 -12.758 60.361 1.00 86.56 363 ILE A CA 1
ATOM 2770 C C . ILE A 1 363 ? -51.787 -12.003 59.062 1.00 86.56 363 ILE A C 1
ATOM 2772 O O . ILE A 1 363 ? -50.873 -12.382 58.336 1.00 86.56 363 ILE A O 1
ATOM 2776 N N . GLU A 1 364 ? -52.495 -10.911 58.774 1.00 86.06 364 GLU A N 1
ATOM 2777 C CA . GLU A 1 364 ? -52.219 -10.063 57.608 1.00 86.06 364 GLU A CA 1
ATOM 2778 C C . GLU A 1 364 ? -50.806 -9.474 57.658 1.00 86.06 364 GLU A C 1
ATOM 2780 O O . GLU A 1 364 ? -50.092 -9.510 56.656 1.00 86.06 364 GLU A O 1
ATOM 2785 N N . LEU A 1 365 ? -50.371 -8.990 58.826 1.00 84.88 365 LEU A N 1
ATOM 2786 C CA . LEU A 1 365 ? -49.005 -8.505 59.026 1.00 84.88 365 LEU A CA 1
ATOM 2787 C C . LEU A 1 365 ? -47.968 -9.626 58.871 1.00 84.88 365 LEU A C 1
ATOM 2789 O O . LEU A 1 365 ? -46.935 -9.402 58.246 1.00 84.88 365 LEU A O 1
ATOM 2793 N N . GLN A 1 366 ? -48.247 -10.833 59.370 1.00 81.00 366 GLN A N 1
ATOM 2794 C CA . GLN A 1 366 ? -47.379 -12.001 59.181 1.00 81.00 366 GLN A CA 1
ATOM 2795 C C . GLN A 1 366 ? -47.232 -12.372 57.703 1.00 81.00 366 GLN A C 1
ATOM 2797 O O . GLN A 1 366 ? -46.111 -12.534 57.229 1.00 81.00 366 GLN A O 1
ATOM 2802 N N . HIS A 1 367 ? -48.333 -12.425 56.952 1.00 81.75 367 HIS A N 1
ATOM 2803 C CA . HIS A 1 367 ? -48.279 -12.671 55.511 1.00 81.75 367 HIS A CA 1
ATOM 2804 C C . HIS A 1 367 ? -47.523 -11.564 54.765 1.00 81.75 367 HIS A C 1
ATOM 2806 O O . HIS A 1 367 ? -46.807 -11.846 53.808 1.00 81.75 367 HIS A O 1
ATOM 2812 N N . LEU A 1 368 ? -47.646 -10.303 55.195 1.00 83.25 368 LEU A N 1
ATOM 2813 C CA . LEU A 1 368 ? -46.908 -9.192 54.591 1.00 83.25 368 LEU A CA 1
ATOM 2814 C C . LEU A 1 368 ? -45.396 -9.304 54.841 1.00 83.25 368 LEU A C 1
ATOM 2816 O O . LEU A 1 368 ? -44.607 -8.980 53.957 1.00 83.25 368 LEU A O 1
ATOM 2820 N N . VAL A 1 369 ? -44.999 -9.786 56.023 1.00 81.50 369 VAL A N 1
ATOM 2821 C CA . VAL A 1 369 ? -43.600 -10.089 56.365 1.00 81.50 369 VAL A CA 1
ATOM 2822 C C . VAL A 1 369 ? -43.083 -11.280 55.553 1.00 81.50 369 VAL A C 1
ATOM 2824 O O . VAL A 1 369 ? -41.990 -11.203 54.998 1.00 81.50 369 VAL A O 1
ATOM 2827 N N . GLU A 1 370 ? -43.864 -12.354 55.417 1.00 80.25 370 GLU A N 1
ATOM 2828 C CA . GLU A 1 370 ? -43.499 -13.519 54.597 1.00 80.25 370 GLU A CA 1
ATOM 2829 C C . GLU A 1 370 ? -43.383 -13.183 53.107 1.00 80.25 370 GLU A C 1
ATOM 2831 O O . GLU A 1 370 ? -42.504 -13.712 52.439 1.00 80.25 370 GLU A O 1
ATOM 2836 N N . ALA A 1 371 ? -44.212 -12.273 52.593 1.00 75.12 371 ALA A N 1
ATOM 2837 C CA . ALA A 1 371 ? -44.137 -11.807 51.210 1.00 75.12 371 ALA A CA 1
ATOM 2838 C C . ALA A 1 371 ? -42.941 -10.873 50.931 1.00 75.12 371 ALA A C 1
ATOM 2840 O O . ALA A 1 371 ? -42.618 -10.633 49.768 1.00 75.12 371 ALA A O 1
ATOM 2841 N N . GLN A 1 372 ? -42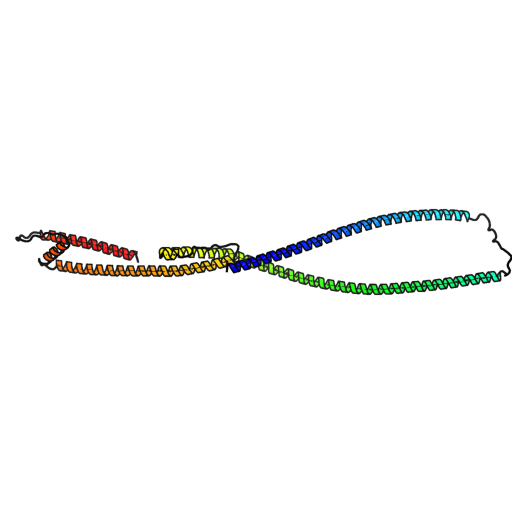.320 -10.307 51.974 1.00 70.88 372 GLN A N 1
ATOM 2842 C CA . GLN A 1 372 ? -41.134 -9.444 51.870 1.00 70.88 372 GLN A CA 1
ATOM 2843 C C . GLN A 1 372 ? -39.812 -10.169 52.175 1.00 70.88 372 GLN A C 1
ATOM 2845 O O . GLN A 1 372 ? -38.747 -9.565 52.013 1.00 70.88 372 GLN A O 1
ATOM 2850 N N . ARG A 1 373 ? -39.873 -11.432 52.611 1.00 56.72 373 ARG A N 1
ATOM 2851 C CA . ARG A 1 373 ? -38.732 -12.357 52.650 1.00 56.72 373 ARG A CA 1
ATOM 2852 C C . ARG A 1 373 ? -38.505 -12.978 51.278 1.00 56.72 373 ARG A C 1
ATOM 2854 O O . ARG A 1 373 ? -37.318 -13.229 50.970 1.00 56.72 373 ARG A O 1
#

Sequence (373 aa):
AQQQRLLDLAAELEEERRLRRAAEESLASSETRLGRLKAFAQDALRKRDDLKAESAASSRALQALQAEAATASSMLSSGLERISAKASPSTPPAPLPTSGKYSAGLPALAYGVLKRANDIVDDLLAQIDAAGRDRDRARQDMDQRNYQIAIEVSELEAAVASRAAESESLSRSLSDREAEISALRDEVASLEAKMDAQRPVLAEQIGCASRLYDELRQVVMLVDADAATALPDSVFVWKETDVEESLKVSLEGTRMAYDIAAMALQKVGVWRDKGKSKVTELEERVEELTREKEHIGVLLRSALQANTTEVLKVAEDGLREAGIEIGLNGHRDHRPGSTEKDEVYTLAGALENSMKESQIKIIELQHLVEAQR

Organism: Aegilops tauschii subsp. strangulata (NCBI:txid200361)

InterPro domains:
  IPR040300 Uncharacterized protein At3g49055-like [PTHR34937] (14-373)

Secondary structure (DSSP, 8-state):
-HHHHHHHHHHHHHHHHHHHHHHHHHHHHHHHHHHHHHHHHHHHHHHHHHHHHHHHHHHHHHHHHHHHHHHHHHHHHHHHHHHHHHHS-SSPPPPPP----SS--HHHHHHHHHHHHHHHHHHHHHHHHHHHHHHHHHHHHHHHHHHHHHHHHHHHHHHHHHHHHHHHHHHHHHHHHHHHHHHHHHHHHHHHHHHHHHHHHHHHHHHHHHHHHHHHHHHHHHH-HHHHHTSPPP-----TT-HHHHHHHHHHHHHHHHHHHHHHHHHHHHHHHHHHHHHHHHHHHHHHHHHHHHHHHHHHHHHHH---HHHHHHHHHHHHHTT--------------SSHHHHHHHHHHHHHHHHHHHHHHHHHHHHHHHTT-

Foldseek 3Di:
DVVVVVVVVVVVVVVVVVVVVVVVVVVVVVVVVVVVVVVVVVVVVVVVVVVVVVVVVVVVVVVVVVVVVVVVVVVVVVVVVVVVVVVPDDDDDDDDDDDDDDDDDPVVVVVVVVVVVVVVVVVVVVVVVVVVVVVVVVVVVVVVVVVVVVVVVVVVVVVVVVVVVVVVVVVVVVVVVVVVVVVVVVVVVVVVVVVVVCLVVLQVLLVVLLVLLVVLLVLCCVQPVPVSVPQDHRPRDDDSPDVPVSVVSSVVSNVSSVVSNVVSVVSVVVSVVVLVVVLVVLVVVLVVVVVVLVVVVVVVVVLVVDPDPVSVVVVQVVCVVVVNHDDDDDDDDDDDDDDVVVVVVVVVVVVVVVSVVVVVVSVVSVVVSVVSD